Protein AF-A0A820YT37-F1 (afdb_monomer_lite)

Structure (mmCIF, N/CA/C/O backbone):
data_AF-A0A820YT37-F1
#
_entry.id   AF-A0A820YT37-F1
#
loop_
_atom_site.group_PDB
_atom_site.id
_atom_site.type_symbol
_atom_site.label_atom_id
_atom_site.label_alt_id
_atom_site.label_comp_id
_atom_site.label_asym_id
_atom_site.label_entity_id
_atom_site.label_seq_id
_atom_site.pdbx_PDB_ins_code
_atom_site.Cartn_x
_atom_site.Cartn_y
_atom_site.Cartn_z
_atom_site.occupancy
_atom_site.B_iso_or_equiv
_atom_site.auth_seq_id
_atom_site.auth_comp_id
_atom_site.auth_asym_id
_atom_site.auth_atom_id
_atom_site.pdbx_PDB_model_num
ATOM 1 N N . MET A 1 1 ? 48.315 -19.244 -48.380 1.00 56.47 1 MET A N 1
ATOM 2 C CA . MET A 1 1 ? 48.368 -20.587 -49.004 1.00 56.47 1 MET A CA 1
ATOM 3 C C . MET A 1 1 ? 47.082 -20.846 -49.787 1.00 56.47 1 MET A C 1
ATOM 5 O O . MET A 1 1 ? 46.083 -21.278 -49.217 1.00 56.47 1 MET A O 1
ATOM 9 N N . LYS A 1 2 ? 47.078 -20.506 -51.078 1.00 68.88 2 LYS A N 1
ATOM 10 C CA . LYS A 1 2 ? 45.996 -20.849 -52.014 1.00 68.88 2 LYS A CA 1
ATOM 11 C C . LYS A 1 2 ? 46.415 -22.105 -52.790 1.00 68.88 2 LYS A C 1
ATOM 13 O O . LYS A 1 2 ? 47.613 -22.351 -52.918 1.00 68.88 2 LYS A O 1
ATOM 18 N N . ASN A 1 3 ? 45.467 -22.933 -53.216 1.00 72.94 3 ASN A N 1
ATOM 19 C CA . ASN A 1 3 ? 45.760 -24.032 -54.136 1.00 72.94 3 ASN A CA 1
ATOM 20 C C . ASN A 1 3 ? 46.043 -23.479 -55.548 1.00 72.94 3 ASN A C 1
ATOM 22 O O . ASN A 1 3 ? 45.865 -22.286 -55.798 1.00 72.94 3 ASN A O 1
ATOM 26 N N . SER A 1 4 ? 46.461 -24.343 -56.472 1.00 71.88 4 SER A N 1
ATOM 27 C CA . SER A 1 4 ? 46.755 -23.994 -57.873 1.00 71.88 4 SER A CA 1
ATOM 28 C C . SER A 1 4 ? 45.561 -23.380 -58.625 1.00 71.88 4 SER A C 1
ATOM 30 O O . SER A 1 4 ? 45.737 -22.811 -59.693 1.00 71.88 4 SER A O 1
ATOM 32 N N . SER A 1 5 ? 44.355 -23.465 -58.054 1.00 72.81 5 SER A N 1
ATOM 33 C CA . SER A 1 5 ? 43.097 -22.913 -58.573 1.00 72.81 5 SER A CA 1
ATOM 34 C C . SER A 1 5 ? 42.681 -21.599 -57.888 1.00 72.81 5 SER A C 1
ATOM 36 O O . SER A 1 5 ? 41.566 -21.132 -58.089 1.00 72.81 5 SER A O 1
ATOM 38 N N . GLY A 1 6 ? 43.529 -21.012 -57.033 1.00 72.19 6 GLY A N 1
ATOM 39 C CA . GLY A 1 6 ? 43.260 -19.741 -56.347 1.00 72.19 6 GLY A CA 1
ATOM 40 C C . GLY A 1 6 ? 42.374 -19.829 -55.093 1.00 72.19 6 GLY A C 1
ATOM 41 O O . GLY A 1 6 ? 42.206 -18.823 -54.398 1.00 72.19 6 GLY A O 1
ATOM 42 N N . ASN A 1 7 ? 41.878 -21.017 -54.739 1.00 71.19 7 ASN A N 1
ATOM 43 C CA . ASN A 1 7 ? 41.017 -21.248 -53.577 1.00 71.19 7 ASN A CA 1
ATOM 44 C C . ASN A 1 7 ? 41.833 -21.478 -52.295 1.00 71.19 7 ASN A C 1
ATOM 46 O O . ASN A 1 7 ? 42.942 -22.019 -52.315 1.00 71.19 7 ASN A O 1
ATOM 50 N N . THR A 1 8 ? 41.297 -21.065 -51.144 1.00 73.06 8 THR A N 1
ATOM 51 C CA . THR A 1 8 ? 41.933 -21.263 -49.833 1.00 73.06 8 THR A CA 1
ATOM 52 C C . THR A 1 8 ? 42.033 -22.752 -49.504 1.00 73.06 8 THR A C 1
ATOM 54 O O . THR A 1 8 ? 41.029 -23.429 -49.310 1.00 73.06 8 THR A O 1
ATOM 57 N N . LYS A 1 9 ? 43.269 -23.265 -49.414 1.00 74.62 9 LYS A N 1
ATOM 58 C CA . LYS A 1 9 ? 43.565 -24.704 -49.283 1.00 74.62 9 LYS A CA 1
ATOM 59 C C . LYS A 1 9 ? 42.987 -25.341 -48.006 1.00 74.62 9 LYS A C 1
ATOM 61 O O . LYS A 1 9 ? 42.683 -26.525 -48.012 1.00 74.62 9 LYS A O 1
ATOM 66 N N . PHE A 1 10 ? 42.799 -24.558 -46.938 1.00 80.25 10 PHE A N 1
ATOM 67 C CA . PHE A 1 10 ? 42.231 -25.023 -45.668 1.00 80.25 10 PHE A CA 1
ATOM 68 C C . PHE A 1 10 ? 41.222 -24.016 -45.096 1.00 80.25 10 PHE A C 1
ATOM 70 O O . PHE A 1 10 ? 41.551 -23.191 -44.245 1.00 80.25 10 PHE A O 1
ATOM 77 N N . LEU A 1 11 ? 39.977 -24.069 -45.569 1.00 80.25 11 LEU A N 1
ATOM 78 C CA . LEU A 1 11 ? 38.905 -23.161 -45.138 1.00 80.25 11 LEU A CA 1
ATOM 79 C C . LEU A 1 11 ? 38.569 -23.289 -43.645 1.00 80.25 11 LEU A C 1
ATOM 81 O O . LEU A 1 11 ? 38.506 -22.283 -42.942 1.00 80.25 11 LEU A O 1
ATOM 85 N N . ILE A 1 12 ? 38.383 -24.519 -43.163 1.00 83.56 12 ILE A N 1
ATOM 86 C CA . ILE A 1 12 ? 37.980 -24.789 -41.774 1.00 83.56 12 ILE A CA 1
ATOM 87 C C . ILE A 1 12 ? 39.129 -24.475 -40.815 1.00 83.56 12 ILE A C 1
ATOM 89 O O . ILE A 1 12 ? 38.942 -23.730 -39.858 1.00 83.56 12 ILE A O 1
ATOM 93 N N . LEU A 1 13 ? 40.339 -24.955 -41.122 1.00 84.94 13 LEU A N 1
ATOM 94 C CA . LEU A 1 13 ? 41.524 -24.677 -40.311 1.00 84.94 13 LEU A CA 1
ATOM 95 C C . LEU A 1 13 ? 41.833 -23.176 -40.256 1.00 84.94 13 LEU A C 1
ATOM 97 O O . LEU A 1 13 ? 42.165 -22.662 -39.198 1.00 84.94 13 LEU A O 1
ATOM 101 N N . SER A 1 14 ? 41.669 -22.443 -41.364 1.00 84.31 14 SER A N 1
ATOM 102 C CA . SER A 1 14 ? 41.876 -20.992 -41.361 1.00 84.31 14 SER A CA 1
ATOM 103 C C . SER A 1 14 ? 40.864 -20.260 -40.482 1.00 84.31 14 SER A C 1
ATOM 105 O O . SER A 1 14 ? 41.249 -19.297 -39.824 1.00 84.31 14 SER A O 1
ATOM 107 N N . LYS A 1 15 ? 39.599 -20.696 -40.453 1.00 85.56 15 LYS A N 1
ATOM 108 C CA . LYS A 1 15 ? 38.601 -20.141 -39.529 1.00 85.56 15 LYS A CA 1
ATOM 109 C C . LYS A 1 15 ? 38.970 -20.456 -38.080 1.00 85.56 15 LYS A C 1
ATOM 111 O O . LYS A 1 15 ? 39.028 -19.534 -37.282 1.00 85.56 15 LYS A O 1
ATOM 116 N N . LEU A 1 16 ? 39.305 -21.712 -37.779 1.00 88.62 16 LEU A N 1
ATOM 117 C CA . LEU A 1 16 ? 39.695 -22.151 -36.437 1.00 88.62 16 LEU A CA 1
ATOM 118 C C . LEU A 1 16 ? 40.908 -21.375 -35.910 1.00 88.62 16 LEU A C 1
ATOM 120 O O . LEU A 1 16 ? 40.856 -20.823 -34.819 1.00 88.62 16 LEU A O 1
ATOM 124 N N . VAL A 1 17 ? 41.974 -21.274 -36.707 1.00 86.75 17 VAL A N 1
ATOM 125 C CA . VAL A 1 17 ? 43.188 -20.536 -36.334 1.00 86.75 17 VAL A CA 1
ATOM 126 C C . VAL A 1 17 ? 42.886 -19.051 -36.134 1.00 86.75 17 VAL A C 1
ATOM 128 O O . VAL A 1 17 ? 43.334 -18.477 -35.151 1.00 86.75 17 VAL A O 1
ATOM 131 N N . LYS A 1 18 ? 42.083 -18.424 -37.005 1.00 87.25 18 LYS A N 1
ATOM 132 C CA . LYS A 1 18 ? 41.674 -17.020 -36.822 1.00 87.25 18 LYS A CA 1
ATOM 133 C C . LYS A 1 18 ? 40.853 -16.816 -35.549 1.00 87.25 18 LYS A C 1
ATOM 135 O O . LYS A 1 18 ? 41.085 -15.837 -34.856 1.00 87.25 18 LYS A O 1
ATOM 140 N N . SER A 1 19 ? 39.936 -17.729 -35.236 1.00 86.44 19 SER A N 1
ATOM 141 C CA . SER A 1 19 ? 39.140 -17.676 -34.007 1.00 86.44 19 SER A CA 1
ATOM 142 C C . SER A 1 19 ? 40.009 -17.839 -32.761 1.00 86.44 19 SER A C 1
ATOM 144 O O . SER A 1 19 ? 39.868 -17.060 -31.824 1.00 86.44 19 SER A O 1
ATOM 146 N N . ILE A 1 20 ? 40.949 -18.790 -32.769 1.00 87.44 20 ILE A N 1
ATOM 147 C CA . ILE A 1 20 ? 41.880 -19.000 -31.652 1.00 87.44 20 ILE A CA 1
ATOM 148 C C . ILE A 1 20 ? 42.778 -17.775 -31.458 1.00 87.44 20 ILE A C 1
ATOM 150 O O . ILE A 1 20 ? 42.938 -17.319 -30.336 1.00 87.44 20 ILE A O 1
ATOM 154 N N . LEU A 1 21 ? 43.304 -17.197 -32.540 1.00 84.25 21 LEU A N 1
ATOM 155 C CA . LEU A 1 21 ? 44.155 -16.003 -32.478 1.00 84.25 21 LEU A CA 1
ATOM 156 C C . LEU A 1 21 ? 43.386 -14.711 -32.161 1.00 84.25 21 LEU A C 1
ATOM 158 O O . LEU A 1 21 ? 44.005 -13.707 -31.828 1.00 84.25 21 LEU A O 1
ATOM 162 N N . SER A 1 22 ? 42.056 -14.712 -32.291 1.00 83.75 22 SER A N 1
ATOM 163 C CA . SER A 1 22 ? 41.204 -13.590 -31.876 1.00 83.75 22 SER A CA 1
ATOM 164 C C . SER A 1 22 ? 40.808 -13.641 -30.399 1.00 83.75 22 SER A C 1
ATOM 166 O O . SER A 1 22 ? 40.229 -12.681 -29.895 1.00 83.75 22 SER A O 1
ATOM 168 N N . LEU A 1 23 ? 41.098 -14.747 -29.705 1.00 82.00 23 LEU A N 1
ATOM 169 C CA . LEU A 1 23 ? 40.933 -14.824 -28.259 1.00 82.00 23 LEU A CA 1
ATOM 170 C C . LEU A 1 23 ? 42.073 -14.043 -27.608 1.00 82.00 23 LEU A C 1
ATOM 172 O O . LEU A 1 23 ? 43.246 -14.322 -27.850 1.00 82.00 23 LEU A O 1
ATOM 176 N N . SER A 1 24 ? 41.724 -13.060 -26.783 1.00 77.94 24 SER A N 1
ATOM 177 C CA . SER A 1 24 ? 42.714 -12.317 -26.007 1.00 77.94 24 SER A CA 1
ATOM 178 C C . SER A 1 24 ? 43.486 -13.283 -25.100 1.00 77.94 24 SER A C 1
ATOM 180 O O . SER A 1 24 ? 42.891 -14.063 -24.355 1.00 77.94 24 SER A O 1
ATOM 182 N N . HIS A 1 25 ? 44.818 -13.261 -25.186 1.00 73.69 25 HIS A N 1
ATOM 183 C CA . HIS A 1 25 ? 45.702 -14.171 -24.447 1.00 73.69 25 HIS A CA 1
ATOM 184 C C . HIS A 1 25 ? 46.013 -13.696 -23.011 1.00 73.69 25 HIS A C 1
ATOM 186 O O . HIS A 1 25 ? 46.885 -14.261 -22.353 1.00 73.69 25 HIS A O 1
ATOM 192 N N . GLY A 1 26 ? 45.304 -12.683 -22.500 1.00 78.00 26 GLY A N 1
ATOM 193 C CA . GLY A 1 26 ? 45.449 -12.196 -21.128 1.00 78.00 26 GLY A CA 1
ATOM 194 C C . GLY A 1 26 ? 44.473 -11.067 -20.790 1.00 78.00 26 GLY A C 1
ATOM 195 O O . GLY A 1 26 ? 43.707 -10.616 -21.632 1.00 78.00 26 GLY A O 1
ATOM 196 N N . ASN A 1 27 ? 44.520 -10.568 -19.554 1.00 82.31 27 ASN A N 1
ATOM 197 C CA . ASN A 1 27 ? 43.618 -9.501 -19.095 1.00 82.31 27 ASN A CA 1
ATOM 198 C C . ASN A 1 27 ? 44.022 -8.093 -19.561 1.00 82.31 27 ASN A C 1
ATOM 200 O O . ASN A 1 27 ? 43.324 -7.131 -19.255 1.00 82.31 27 ASN A O 1
ATOM 204 N N . ALA A 1 28 ? 45.108 -7.954 -20.324 1.00 81.12 28 ALA A N 1
ATOM 205 C CA . ALA A 1 28 ? 45.640 -6.661 -20.749 1.00 81.12 28 ALA A CA 1
ATOM 206 C C . ALA A 1 28 ? 44.616 -5.808 -21.524 1.00 81.12 28 ALA A C 1
ATOM 208 O O . ALA A 1 28 ? 44.555 -4.595 -21.331 1.00 81.12 28 ALA A O 1
ATOM 209 N N . ASP A 1 29 ? 43.770 -6.424 -22.358 1.00 76.25 29 ASP A N 1
ATOM 210 C CA . ASP A 1 29 ? 42.718 -5.700 -23.086 1.00 76.25 29 ASP A CA 1
ATOM 211 C C . ASP A 1 29 ? 41.608 -5.197 -22.151 1.00 76.25 29 ASP A C 1
ATOM 213 O O . ASP A 1 29 ? 41.090 -4.092 -22.324 1.00 76.25 29 ASP A O 1
ATOM 217 N N . VAL A 1 30 ? 41.277 -5.982 -21.123 1.00 79.12 30 VAL A N 1
ATOM 218 C CA . VAL A 1 30 ? 40.289 -5.623 -20.098 1.00 79.12 30 VAL A CA 1
ATOM 219 C C . VAL A 1 30 ? 40.828 -4.495 -19.214 1.00 79.12 30 VAL A C 1
ATOM 221 O O . VAL A 1 30 ? 40.137 -3.506 -18.983 1.00 79.12 30 VAL A O 1
ATOM 224 N N . GLU A 1 31 ? 42.088 -4.589 -18.789 1.00 82.12 31 GLU A N 1
ATOM 225 C CA . GLU A 1 31 ? 42.782 -3.556 -18.010 1.00 82.12 31 GLU A CA 1
ATOM 226 C C . GLU A 1 31 ? 42.933 -2.249 -18.796 1.00 82.12 31 GLU A C 1
ATOM 228 O O . GLU A 1 31 ? 42.699 -1.160 -18.265 1.00 82.12 31 GLU A O 1
ATOM 233 N N . ARG A 1 32 ? 43.225 -2.341 -20.097 1.00 80.31 32 ARG A N 1
ATOM 234 C CA . ARG A 1 32 ? 43.211 -1.187 -21.000 1.00 80.31 32 ARG A CA 1
ATOM 235 C C . ARG A 1 32 ? 41.811 -0.583 -21.112 1.00 80.31 32 ARG A C 1
ATOM 237 O O . ARG A 1 32 ? 41.679 0.639 -21.091 1.00 80.31 32 ARG A O 1
ATOM 244 N N . GLY A 1 33 ? 40.770 -1.414 -21.170 1.00 79.44 33 GLY A N 1
ATOM 245 C CA . GLY A 1 33 ? 39.374 -0.983 -21.098 1.00 79.44 33 GLY A CA 1
ATOM 246 C C . GLY A 1 33 ? 39.062 -0.207 -19.814 1.00 79.44 33 GLY A C 1
ATOM 247 O O . GLY A 1 33 ? 38.470 0.868 -19.886 1.00 79.44 33 GLY A O 1
ATOM 248 N N . PHE A 1 34 ? 39.524 -0.685 -18.654 1.00 79.25 34 PHE A N 1
ATOM 249 C CA . PHE A 1 34 ? 39.368 0.022 -17.379 1.00 79.25 34 PHE A CA 1
ATOM 250 C C . PHE A 1 34 ? 40.112 1.357 -17.343 1.00 79.25 34 PHE A C 1
ATOM 252 O O . PHE A 1 34 ? 39.527 2.358 -16.938 1.00 79.25 34 PHE A O 1
ATOM 259 N N . SER A 1 35 ? 41.353 1.407 -17.829 1.00 81.12 35 SER A N 1
ATOM 260 C CA . SER A 1 35 ? 42.127 2.653 -17.916 1.00 81.12 35 SER A CA 1
ATOM 261 C C . SER A 1 35 ? 41.451 3.686 -18.828 1.00 81.12 35 SER A C 1
ATOM 263 O O . SER A 1 35 ? 41.316 4.860 -18.485 1.00 81.12 35 SER A O 1
ATOM 265 N N . GLU A 1 36 ? 40.914 3.249 -19.968 1.00 77.06 36 GLU A N 1
ATOM 266 C CA . GLU A 1 36 ? 40.171 4.137 -20.863 1.00 77.06 36 GLU A CA 1
ATOM 267 C C . GLU A 1 36 ? 38.786 4.539 -20.331 1.00 77.06 36 GLU A C 1
ATOM 269 O O . GLU A 1 36 ? 38.251 5.565 -20.761 1.00 77.06 36 GLU A O 1
ATOM 274 N N . ASN A 1 37 ? 38.199 3.744 -19.435 1.00 76.56 37 ASN A N 1
ATOM 275 C CA . ASN A 1 37 ? 36.958 4.074 -18.737 1.00 76.56 37 ASN A CA 1
ATOM 276 C C . ASN A 1 37 ? 37.206 5.003 -17.546 1.00 76.56 37 ASN A C 1
ATOM 278 O O . ASN A 1 37 ? 36.343 5.822 -17.253 1.00 76.56 37 ASN A O 1
ATOM 282 N N . ALA A 1 38 ? 38.386 4.964 -16.924 1.00 76.38 38 ALA A N 1
ATOM 283 C CA . ALA A 1 38 ? 38.766 5.901 -15.867 1.00 76.38 38 ALA A CA 1
ATOM 284 C C . ALA A 1 38 ? 38.742 7.359 -16.360 1.00 76.38 38 ALA A C 1
ATOM 286 O O . ALA A 1 38 ? 38.347 8.257 -15.627 1.00 76.38 38 ALA A O 1
ATOM 287 N N . SER A 1 39 ? 39.060 7.603 -17.641 1.00 72.44 39 SER A N 1
ATOM 288 C CA . SER A 1 39 ? 38.920 8.940 -18.242 1.00 72.44 39 SER A CA 1
ATOM 289 C C . SER A 1 39 ? 37.462 9.353 -18.503 1.00 72.44 39 SER A C 1
ATOM 291 O O . SER A 1 39 ? 37.196 10.507 -18.831 1.00 72.44 39 SER A O 1
ATOM 293 N N . LEU A 1 40 ? 36.525 8.402 -18.491 1.00 69.56 40 LEU A N 1
ATOM 294 C CA . LEU A 1 40 ? 35.102 8.619 -18.770 1.00 69.56 40 LEU A CA 1
ATOM 295 C C . LEU A 1 40 ? 34.289 8.750 -17.474 1.00 69.56 40 LEU A C 1
ATOM 297 O O . LEU A 1 40 ? 33.359 9.553 -17.422 1.00 69.56 40 LEU A O 1
ATOM 301 N N . VAL A 1 41 ? 34.671 7.983 -16.452 1.00 70.31 41 VAL A N 1
ATOM 302 C CA . VAL A 1 41 ? 34.077 7.918 -15.112 1.00 70.31 41 VAL A CA 1
ATOM 303 C C . VAL A 1 41 ? 34.964 8.705 -14.141 1.00 70.31 41 VAL A C 1
ATOM 305 O O . VAL A 1 41 ? 35.600 8.145 -13.256 1.00 70.31 41 VAL A O 1
ATOM 308 N N . THR A 1 42 ? 35.068 10.015 -14.363 1.00 69.25 42 THR A N 1
ATOM 309 C CA . THR A 1 42 ? 35.689 10.949 -13.410 1.00 69.25 42 THR A CA 1
ATOM 310 C C . THR A 1 42 ? 34.695 11.321 -12.305 1.00 69.25 42 THR A C 1
ATOM 312 O O . THR A 1 42 ? 33.489 11.167 -12.502 1.00 69.25 42 THR A O 1
ATOM 315 N N . ASP A 1 43 ? 35.163 11.853 -11.171 1.00 64.12 43 ASP A N 1
ATOM 316 C CA . ASP A 1 43 ? 34.301 12.207 -10.025 1.00 64.12 43 ASP A CA 1
ATOM 317 C C . ASP A 1 43 ? 33.140 13.148 -10.413 1.00 64.12 43 ASP A C 1
ATOM 319 O O . ASP A 1 43 ? 31.999 12.916 -10.011 1.00 64.12 43 ASP A O 1
ATOM 323 N N . ASP A 1 44 ? 33.376 14.107 -11.316 1.00 62.28 44 ASP A N 1
ATOM 324 C CA . ASP A 1 44 ? 32.345 15.010 -11.863 1.00 62.28 44 ASP A CA 1
ATOM 325 C C . ASP A 1 44 ? 31.333 14.322 -12.808 1.00 62.28 44 ASP A C 1
ATOM 327 O O . ASP A 1 44 ? 30.246 14.841 -13.062 1.00 62.28 44 ASP A O 1
ATOM 331 N N . ARG A 1 45 ? 31.680 13.152 -13.361 1.00 59.56 45 ARG A N 1
ATOM 332 C CA . ARG A 1 45 ? 30.851 12.344 -14.281 1.00 59.56 45 ARG A CA 1
ATOM 333 C C . ARG A 1 45 ? 30.297 11.073 -13.634 1.00 59.56 45 ARG A C 1
ATOM 335 O O . ARG A 1 45 ? 29.651 10.274 -14.313 1.00 59.56 45 ARG A O 1
ATOM 342 N N . SER A 1 46 ? 30.494 10.909 -12.328 1.00 62.25 46 SER A N 1
ATOM 343 C CA . SER A 1 46 ? 29.971 9.794 -11.528 1.00 62.25 46 SER A CA 1
ATOM 344 C C . SER A 1 46 ? 28.435 9.722 -11.501 1.00 62.25 46 SER A C 1
ATOM 346 O O . SER A 1 46 ? 27.871 8.677 -11.191 1.00 62.25 46 SER A O 1
ATOM 348 N N . SER A 1 47 ? 27.749 10.806 -11.884 1.00 62.59 47 SER A N 1
ATOM 349 C CA . SER A 1 47 ? 26.286 10.893 -11.989 1.00 62.59 47 SER A CA 1
ATOM 350 C C . SER A 1 47 ? 25.699 10.280 -13.269 1.00 62.59 47 SER A C 1
ATOM 352 O O . SER A 1 47 ? 24.476 10.236 -13.426 1.00 62.59 47 SER A O 1
ATOM 354 N N . LEU A 1 48 ? 26.533 9.807 -14.203 1.00 74.44 48 LEU A N 1
ATOM 355 C CA . LEU A 1 48 ? 26.056 9.174 -15.430 1.00 74.44 48 LEU A CA 1
ATOM 356 C C . LEU A 1 48 ? 25.516 7.767 -15.163 1.00 74.44 48 LEU A C 1
ATOM 358 O O . LEU A 1 48 ? 26.134 6.947 -14.489 1.00 74.44 48 LEU A O 1
ATOM 362 N N . SER A 1 49 ? 24.375 7.454 -15.776 1.00 81.56 49 SER A N 1
ATOM 363 C CA . SER A 1 49 ? 23.845 6.092 -15.758 1.00 81.56 49 SER A CA 1
ATOM 364 C C . SER A 1 49 ? 24.768 5.129 -16.521 1.00 81.56 49 SER A C 1
ATOM 366 O O . SER A 1 49 ? 25.424 5.516 -17.493 1.00 81.56 49 SER A O 1
ATOM 368 N N . ASN A 1 50 ? 24.742 3.843 -16.161 1.00 82.62 50 ASN A N 1
ATOM 369 C CA . ASN A 1 50 ? 25.465 2.795 -16.895 1.00 82.62 50 ASN A CA 1
ATOM 370 C C . ASN A 1 50 ? 25.132 2.787 -18.399 1.00 82.62 50 ASN A C 1
ATOM 372 O O . ASN A 1 50 ? 26.008 2.553 -19.230 1.00 82.62 50 ASN A O 1
ATOM 376 N N . ALA A 1 51 ? 23.881 3.086 -18.766 1.00 84.31 51 ALA A N 1
ATOM 377 C CA . ALA A 1 51 ? 23.466 3.184 -20.163 1.00 84.31 51 ALA A CA 1
ATOM 378 C C . ALA A 1 51 ? 24.174 4.341 -20.891 1.00 84.31 51 ALA A C 1
ATOM 380 O O . ALA A 1 51 ? 24.649 4.169 -22.014 1.00 84.31 51 ALA A O 1
ATOM 381 N N . SER A 1 52 ? 24.309 5.494 -20.232 1.00 83.75 52 SER A N 1
ATOM 382 C CA . SER A 1 52 ? 25.022 6.661 -20.763 1.00 83.75 52 SER A CA 1
ATOM 383 C C . SER A 1 52 ? 26.518 6.380 -20.943 1.00 83.75 52 SER A C 1
ATOM 385 O O . SER A 1 52 ? 27.089 6.722 -21.978 1.00 83.75 52 SER A O 1
ATOM 387 N N . ILE A 1 53 ? 27.141 5.709 -19.969 1.00 85.00 53 ILE A N 1
ATOM 388 C CA . ILE A 1 53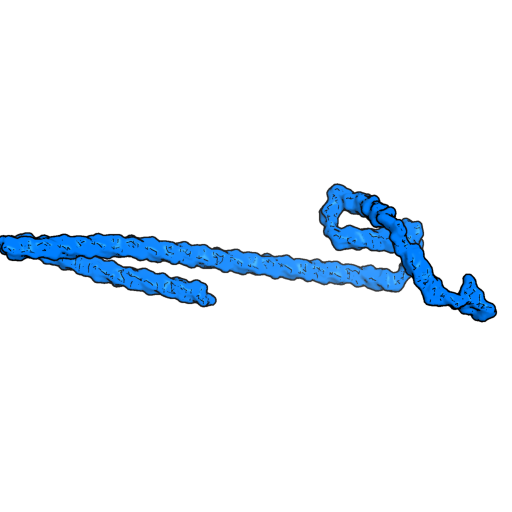 ? 28.553 5.298 -20.023 1.00 85.00 53 ILE A CA 1
ATOM 389 C C . ILE A 1 53 ? 28.784 4.346 -21.205 1.00 85.00 53 ILE A C 1
ATOM 391 O O . ILE A 1 53 ? 29.685 4.572 -22.016 1.00 85.00 53 ILE A O 1
ATOM 395 N N . ASN A 1 54 ? 27.926 3.335 -21.359 1.00 87.00 54 ASN A N 1
ATOM 396 C CA . ASN A 1 54 ? 28.002 2.386 -22.469 1.00 87.00 54 ASN A CA 1
ATOM 397 C C . ASN A 1 54 ? 27.813 3.069 -23.831 1.00 87.00 54 ASN A C 1
ATOM 399 O O . ASN A 1 54 ? 28.539 2.758 -24.774 1.00 87.00 54 ASN A O 1
ATOM 403 N N . GLY A 1 55 ? 26.888 4.029 -23.940 1.00 87.44 55 GLY A N 1
ATOM 404 C CA . GLY A 1 55 ? 26.668 4.793 -25.172 1.00 87.44 55 GLY A CA 1
ATOM 405 C C . GLY A 1 55 ? 27.883 5.633 -25.579 1.00 87.44 55 GLY A C 1
ATOM 406 O O . GLY A 1 55 ? 28.317 5.594 -26.734 1.00 87.44 55 GLY A O 1
ATOM 407 N N . LEU A 1 56 ? 28.489 6.349 -24.625 1.00 86.44 56 LEU A N 1
ATOM 408 C CA . LEU A 1 56 ? 29.720 7.113 -24.861 1.00 86.44 56 LEU A CA 1
ATOM 409 C C . LEU A 1 56 ? 30.882 6.201 -25.267 1.00 86.44 56 LEU A C 1
ATOM 411 O O . LEU A 1 56 ? 31.622 6.519 -26.202 1.00 86.44 56 LEU A O 1
ATOM 415 N N . ARG A 1 57 ? 31.018 5.049 -24.601 1.00 87.06 57 ARG A N 1
ATOM 416 C CA . ARG A 1 57 ? 32.054 4.064 -24.910 1.00 87.06 57 ARG A CA 1
ATOM 417 C C . ARG A 1 57 ? 31.896 3.493 -26.316 1.00 87.06 57 ARG A C 1
ATOM 419 O O . ARG A 1 57 ? 32.849 3.540 -27.089 1.00 87.06 57 ARG A O 1
ATOM 426 N N . ALA A 1 58 ? 30.691 3.049 -26.669 1.00 89.06 58 ALA A N 1
ATOM 427 C CA . ALA A 1 58 ? 30.378 2.533 -27.999 1.00 89.06 58 ALA A CA 1
ATOM 428 C C . ALA A 1 58 ? 30.684 3.561 -29.099 1.00 89.06 58 ALA A C 1
ATOM 430 O O . ALA A 1 58 ? 31.227 3.213 -30.145 1.00 89.06 58 ALA A O 1
ATOM 431 N N . THR A 1 59 ? 30.401 4.840 -28.841 1.00 88.25 59 THR A N 1
ATOM 432 C CA . THR A 1 59 ? 30.684 5.930 -29.785 1.00 88.25 59 THR A CA 1
ATOM 433 C C . THR A 1 59 ? 32.191 6.146 -29.956 1.00 88.25 59 THR A C 1
ATOM 435 O O . THR A 1 59 ? 32.683 6.228 -31.081 1.00 88.25 59 THR A O 1
ATOM 438 N N . LYS A 1 60 ? 32.952 6.183 -28.853 1.00 87.56 60 LYS A N 1
ATOM 439 C CA . LYS A 1 60 ? 34.421 6.311 -28.872 1.00 87.56 60 LYS A CA 1
ATOM 440 C C . LYS A 1 60 ? 35.083 5.137 -29.597 1.00 87.56 60 LYS A C 1
ATOM 442 O O . LYS A 1 60 ? 35.991 5.350 -30.400 1.00 87.56 60 LYS A O 1
ATOM 447 N N . ASP A 1 61 ? 34.619 3.918 -29.341 1.00 88.44 61 ASP A N 1
ATOM 448 C CA . ASP A 1 61 ? 35.131 2.710 -29.989 1.00 88.44 61 ASP A CA 1
ATOM 449 C C . ASP A 1 61 ? 34.797 2.690 -31.488 1.00 88.44 61 ASP A C 1
ATOM 451 O O . ASP A 1 61 ? 35.659 2.353 -32.299 1.00 88.44 61 ASP A O 1
ATOM 455 N N . ALA A 1 62 ? 33.604 3.147 -31.883 1.00 88.94 62 ALA A N 1
ATOM 456 C CA . ALA A 1 62 ? 33.238 3.285 -33.290 1.00 88.94 62 ALA A CA 1
ATOM 457 C C . ALA A 1 62 ? 34.142 4.285 -34.033 1.00 88.94 62 ALA A C 1
ATOM 459 O O . ALA A 1 62 ? 34.612 3.981 -35.127 1.00 88.94 62 ALA A O 1
ATOM 460 N N . VAL A 1 63 ? 34.451 5.443 -33.439 1.00 90.75 63 VAL A N 1
ATOM 461 C CA . VAL A 1 63 ? 35.376 6.423 -34.044 1.00 90.75 63 VAL A CA 1
ATOM 462 C C . VAL A 1 63 ? 36.787 5.846 -34.180 1.00 90.75 63 VAL A C 1
ATOM 464 O O . VAL A 1 63 ? 37.430 6.015 -35.215 1.00 90.75 63 VAL A O 1
ATOM 467 N N . LYS A 1 64 ? 37.270 5.120 -33.164 1.00 88.75 64 LYS A N 1
ATOM 468 C CA . LYS A 1 64 ? 38.573 4.441 -33.221 1.00 88.75 64 LYS A CA 1
ATOM 469 C C . LYS A 1 64 ? 38.629 3.386 -34.324 1.00 88.75 64 LYS A C 1
ATOM 471 O O . LYS A 1 64 ? 39.630 3.306 -35.026 1.00 88.75 64 LYS A O 1
ATOM 476 N N . PHE A 1 65 ? 37.578 2.580 -34.455 1.00 88.38 65 PHE A N 1
ATOM 477 C CA . PHE A 1 65 ? 37.548 1.461 -35.392 1.00 88.38 65 PHE A CA 1
ATOM 478 C C . PHE A 1 65 ? 37.317 1.905 -36.842 1.00 88.38 65 PHE A C 1
ATOM 480 O O . PHE A 1 65 ? 37.991 1.414 -37.741 1.00 88.38 65 PHE A O 1
ATOM 487 N N . TYR A 1 66 ? 36.380 2.829 -37.076 1.00 87.75 66 TYR A N 1
ATOM 488 C CA . TYR A 1 66 ? 35.970 3.226 -38.427 1.00 87.75 66 TYR A CA 1
ATOM 489 C C . TYR A 1 66 ? 36.662 4.486 -38.956 1.00 87.75 66 TYR A C 1
ATOM 491 O O . TYR A 1 66 ? 36.721 4.655 -40.168 1.00 87.75 66 TYR A O 1
ATOM 499 N N . GLY A 1 67 ? 37.158 5.363 -38.080 1.00 87.06 67 GLY A N 1
ATOM 500 C CA . GLY A 1 67 ? 37.790 6.633 -38.457 1.00 87.06 67 GLY A CA 1
ATOM 501 C C . GLY A 1 67 ? 39.237 6.755 -37.992 1.00 87.06 67 GLY A C 1
ATOM 502 O O . GLY A 1 67 ? 39.715 7.865 -37.817 1.00 87.06 67 GLY A O 1
ATOM 503 N N . SER A 1 68 ? 39.912 5.645 -37.673 1.00 88.19 68 SER A N 1
ATOM 504 C CA . SER A 1 68 ? 41.304 5.640 -37.182 1.00 88.19 68 SER A CA 1
ATOM 505 C C . SER A 1 68 ? 41.561 6.569 -35.978 1.00 88.19 68 SER A C 1
ATOM 507 O O . SER A 1 68 ? 42.686 7.005 -35.743 1.00 88.19 68 SER A O 1
ATOM 509 N N . GLY A 1 69 ? 40.520 6.879 -35.193 1.00 82.62 69 GLY A N 1
ATOM 510 C CA . GLY A 1 69 ? 40.574 7.828 -34.073 1.00 82.62 69 GLY A CA 1
ATOM 511 C C . GLY A 1 69 ? 40.198 9.277 -34.417 1.00 82.62 69 GLY A C 1
ATOM 512 O O . GLY A 1 69 ? 40.060 10.088 -33.503 1.00 82.62 69 GLY A O 1
ATOM 513 N N . MET A 1 70 ? 39.964 9.594 -35.689 1.00 88.50 70 MET A N 1
ATOM 514 C CA . MET A 1 70 ? 39.517 10.893 -36.185 1.00 88.50 70 MET A CA 1
ATOM 515 C C . MET A 1 70 ? 38.036 10.854 -36.577 1.00 88.50 70 MET A C 1
ATOM 517 O O . MET A 1 70 ? 37.593 10.035 -37.376 1.00 88.50 70 MET A O 1
ATOM 521 N N . VAL A 1 71 ? 37.244 11.786 -36.042 1.00 86.94 71 VAL A N 1
ATOM 522 C CA . VAL A 1 71 ? 35.785 11.815 -36.268 1.00 86.94 71 VAL A CA 1
ATOM 523 C C . VAL A 1 71 ? 35.429 12.064 -37.738 1.00 86.94 71 VAL A C 1
ATOM 525 O O . VAL A 1 71 ? 34.475 11.485 -38.244 1.00 86.94 71 VAL A O 1
ATOM 528 N N . HIS A 1 72 ? 36.200 12.902 -38.435 1.00 88.19 72 HIS A N 1
ATOM 529 C CA . HIS A 1 72 ? 35.932 13.279 -39.827 1.00 88.19 72 HIS A CA 1
ATOM 530 C C . HIS A 1 72 ? 36.272 12.175 -40.843 1.00 88.19 72 HIS A C 1
ATOM 532 O O . HIS A 1 72 ? 35.834 12.254 -41.986 1.00 88.19 72 HIS A O 1
ATOM 538 N N . GLU A 1 73 ? 37.024 11.150 -40.434 1.00 90.25 73 GLU A N 1
ATOM 539 C CA . GLU A 1 73 ? 37.344 9.987 -41.270 1.00 90.25 73 GLU A CA 1
ATOM 540 C C . GLU A 1 73 ? 36.273 8.892 -41.179 1.00 90.25 73 GLU A C 1
ATOM 542 O O . GLU A 1 73 ? 36.285 7.947 -41.967 1.00 90.25 73 GLU A O 1
ATOM 547 N N . VAL A 1 74 ? 35.325 9.006 -40.240 1.00 89.62 74 VAL A N 1
ATOM 548 C CA . VAL A 1 74 ? 34.244 8.028 -40.091 1.00 89.62 74 VAL A CA 1
ATOM 549 C C . VAL A 1 74 ? 33.290 8.138 -41.290 1.00 89.62 74 VAL A C 1
ATOM 551 O O . VAL A 1 74 ? 32.675 9.189 -41.493 1.00 89.62 74 VAL A O 1
ATOM 554 N N . PRO A 1 75 ? 33.102 7.064 -42.079 1.00 89.69 75 PRO A N 1
ATOM 555 C CA . PRO A 1 75 ? 32.240 7.105 -43.250 1.00 89.69 75 PRO A CA 1
ATOM 556 C C . PRO A 1 75 ? 30.772 7.283 -42.848 1.00 89.69 75 PRO A C 1
ATOM 558 O O . PRO A 1 75 ? 30.205 6.488 -42.093 1.00 89.69 75 PRO A O 1
ATOM 561 N N . ILE A 1 7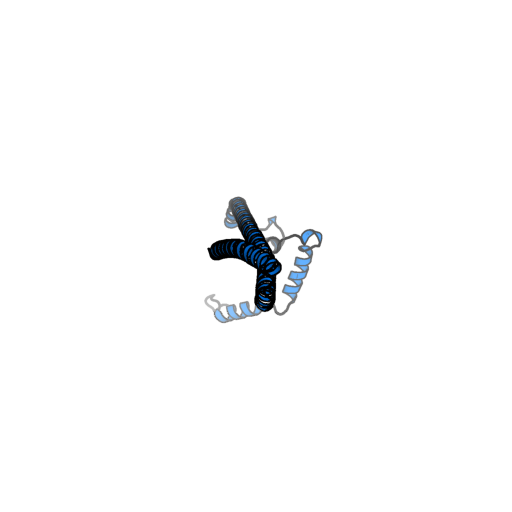6 ? 30.125 8.309 -43.404 1.00 90.44 76 ILE A N 1
ATOM 562 C CA . ILE A 1 76 ? 28.701 8.574 -43.179 1.00 90.44 76 ILE A CA 1
ATOM 563 C C . ILE A 1 76 ? 27.881 7.607 -44.036 1.00 90.44 76 ILE A C 1
ATOM 565 O O . ILE A 1 76 ? 27.699 7.800 -45.238 1.00 90.44 76 ILE A O 1
ATOM 569 N N . CYS A 1 77 ? 27.381 6.544 -43.411 1.00 90.88 77 CYS A N 1
ATOM 570 C CA . CYS A 1 77 ? 26.517 5.569 -44.067 1.00 90.88 77 CYS A CA 1
ATOM 571 C C . CYS A 1 77 ? 25.032 5.956 -43.956 1.00 90.88 77 CYS A C 1
ATOM 573 O O . CYS A 1 77 ? 24.616 6.690 -43.057 1.00 90.88 77 CYS A O 1
ATOM 575 N N . LYS A 1 78 ? 24.194 5.408 -44.847 1.00 93.62 78 LYS A N 1
ATOM 576 C CA . LYS A 1 78 ? 22.740 5.647 -44.833 1.00 93.62 78 LYS A CA 1
ATOM 577 C C . LYS A 1 78 ? 22.094 5.266 -43.494 1.00 93.62 78 LYS A C 1
ATOM 579 O O . LYS A 1 78 ? 21.267 6.012 -42.987 1.00 93.62 78 LYS A O 1
ATOM 584 N N . GLY A 1 79 ? 22.530 4.160 -42.886 1.00 91.25 79 GLY A N 1
ATOM 585 C CA . GLY A 1 79 ? 22.028 3.723 -41.580 1.00 91.25 79 GLY A CA 1
ATOM 586 C C . GLY A 1 79 ? 22.322 4.715 -40.450 1.00 91.25 79 GLY A C 1
ATOM 587 O O . GLY A 1 79 ? 21.483 4.897 -39.573 1.00 91.25 79 GLY A O 1
ATOM 588 N N . LEU A 1 80 ? 23.468 5.408 -40.494 1.00 89.06 80 LEU A N 1
ATOM 589 C CA . LEU A 1 80 ? 23.791 6.463 -39.532 1.00 89.06 80 LEU A CA 1
ATOM 590 C C . LEU A 1 80 ? 22.850 7.662 -39.704 1.00 89.06 80 LEU A C 1
ATOM 592 O O . LEU A 1 80 ? 22.315 8.164 -38.719 1.00 89.06 80 LEU A O 1
ATOM 596 N N . LEU A 1 81 ? 22.597 8.077 -40.949 1.00 92.88 81 LEU A N 1
ATOM 597 C CA . LEU A 1 81 ? 21.667 9.168 -41.254 1.00 92.88 81 LEU A CA 1
ATOM 598 C C . LEU A 1 81 ? 20.241 8.850 -40.796 1.00 92.88 81 LEU A C 1
ATOM 600 O O . LEU A 1 81 ? 19.595 9.695 -40.181 1.00 92.88 81 LEU A O 1
ATOM 604 N N . ASP A 1 82 ? 19.760 7.638 -41.063 1.00 93.44 82 ASP A N 1
ATOM 605 C CA . ASP A 1 82 ? 18.422 7.210 -40.652 1.00 93.44 82 ASP A CA 1
ATOM 606 C C . ASP A 1 82 ? 18.323 7.098 -39.117 1.00 93.44 82 ASP A C 1
ATOM 608 O O . ASP A 1 82 ? 17.355 7.565 -38.521 1.00 93.44 82 ASP A O 1
ATOM 612 N N . SER A 1 83 ? 19.371 6.607 -38.444 1.00 89.25 83 SER A N 1
ATOM 613 C CA . SER A 1 83 ? 19.415 6.567 -36.977 1.00 89.25 83 SER A CA 1
ATOM 614 C C . SER A 1 83 ? 19.389 7.957 -36.336 1.00 89.25 83 SER A C 1
ATOM 616 O O . SER A 1 83 ? 18.783 8.118 -35.278 1.00 89.25 83 SER A O 1
ATOM 618 N N . VAL A 1 84 ? 20.051 8.951 -36.936 1.00 90.62 84 VAL A N 1
ATOM 619 C CA . VAL A 1 84 ? 20.046 10.335 -36.432 1.00 90.62 84 VAL A CA 1
ATOM 620 C C . VAL A 1 84 ? 18.679 10.985 -36.639 1.00 90.62 84 VAL A C 1
ATOM 622 O O . VAL A 1 84 ? 18.197 11.666 -35.736 1.00 90.62 84 VAL A O 1
ATOM 625 N N . LYS A 1 85 ? 18.022 10.737 -37.780 1.00 93.62 85 LYS A N 1
ATOM 626 C CA . LYS A 1 85 ? 16.658 11.229 -38.043 1.00 93.62 85 LYS A CA 1
ATOM 627 C C . LYS A 1 85 ? 15.660 10.735 -36.994 1.00 93.62 85 LYS A C 1
ATOM 629 O O . LYS A 1 85 ? 14.856 11.520 -36.501 1.00 93.62 85 LYS A O 1
ATOM 634 N N . ASP A 1 86 ? 15.755 9.464 -36.610 1.00 92.56 86 ASP A N 1
ATOM 635 C CA . ASP A 1 86 ? 14.847 8.863 -35.628 1.00 92.56 86 ASP A CA 1
ATOM 636 C C . ASP A 1 86 ? 15.204 9.191 -34.171 1.00 92.56 86 ASP A C 1
ATOM 638 O O . ASP A 1 86 ? 14.373 9.009 -33.278 1.00 92.56 86 ASP A O 1
ATOM 642 N N . ALA A 1 87 ? 16.434 9.641 -33.897 1.00 90.69 87 ALA A N 1
ATOM 643 C CA . ALA A 1 87 ? 16.961 9.775 -32.538 1.00 90.69 87 ALA A CA 1
ATOM 644 C C . ALA A 1 87 ? 16.076 10.657 -31.648 1.00 90.69 87 ALA A C 1
ATOM 646 O O . ALA A 1 87 ? 15.812 10.310 -30.496 1.00 90.69 87 ALA A O 1
ATOM 647 N N . HIS A 1 88 ? 15.573 11.765 -32.196 1.00 90.62 88 HIS A N 1
ATOM 648 C CA . HIS A 1 88 ? 14.701 12.673 -31.458 1.00 90.62 88 HIS A CA 1
ATOM 649 C C . HIS A 1 88 ? 13.362 12.018 -31.090 1.00 90.62 88 HIS A C 1
ATOM 651 O O . HIS A 1 88 ? 12.935 12.091 -29.939 1.00 90.62 88 HIS A O 1
ATOM 657 N N . SER A 1 89 ? 12.733 11.318 -32.040 1.00 93.19 89 SER A N 1
ATOM 658 C CA . SER A 1 89 ? 11.465 10.617 -31.805 1.00 93.19 89 SER A CA 1
ATOM 659 C C . SER A 1 89 ? 11.619 9.503 -30.767 1.00 93.19 89 SER A C 1
ATOM 661 O O . SER A 1 89 ? 10.797 9.392 -29.858 1.00 93.19 89 SER A O 1
ATOM 663 N N . ARG A 1 90 ? 12.708 8.725 -30.843 1.00 90.50 90 ARG A N 1
ATOM 664 C CA . ARG A 1 90 ? 13.012 7.669 -29.864 1.00 90.50 90 ARG A CA 1
ATOM 665 C C . ARG A 1 90 ? 13.237 8.244 -28.471 1.00 90.50 90 ARG A C 1
ATOM 667 O O . ARG A 1 90 ? 12.662 7.743 -27.512 1.00 90.50 90 ARG A O 1
ATOM 674 N N . HIS A 1 91 ? 14.004 9.330 -28.368 1.00 89.38 91 HIS A N 1
ATOM 675 C CA . HIS A 1 91 ? 14.239 9.988 -27.088 1.00 89.38 91 HIS A CA 1
ATOM 676 C C . HIS A 1 91 ? 12.938 10.494 -26.455 1.00 89.38 91 HIS A C 1
ATOM 678 O O . HIS A 1 91 ? 12.715 10.282 -25.265 1.00 89.38 91 HIS A O 1
ATOM 684 N N . HIS A 1 92 ? 12.058 11.109 -27.249 1.00 92.75 92 HIS A N 1
ATOM 685 C CA . HIS A 1 92 ? 10.755 11.564 -26.770 1.00 92.75 92 HIS A CA 1
ATOM 686 C C . HIS A 1 92 ? 9.884 10.396 -26.283 1.00 92.75 92 HIS A C 1
ATOM 688 O O . HIS A 1 92 ? 9.320 10.454 -25.192 1.00 92.75 92 HIS A O 1
ATOM 694 N N . ALA A 1 93 ? 9.821 9.302 -27.048 1.00 94.19 93 ALA A N 1
ATOM 695 C CA . ALA A 1 93 ? 9.076 8.105 -26.661 1.00 94.19 93 ALA A CA 1
ATOM 696 C C . ALA A 1 93 ? 9.607 7.475 -25.359 1.00 94.19 93 ALA A C 1
ATOM 698 O O . ALA A 1 93 ? 8.820 7.071 -24.499 1.00 94.19 93 ALA A O 1
ATOM 699 N N . ASP A 1 94 ? 10.929 7.432 -25.177 1.00 89.94 94 ASP A N 1
ATOM 700 C CA . ASP A 1 94 ? 11.550 6.946 -23.943 1.00 89.94 94 ASP A CA 1
ATOM 701 C C . ASP A 1 94 ? 11.231 7.857 -22.750 1.00 89.94 94 ASP A C 1
ATOM 703 O O . ASP A 1 94 ? 10.899 7.361 -21.670 1.00 89.94 94 ASP A O 1
ATOM 707 N N . GLN A 1 95 ? 11.264 9.181 -22.935 1.00 89.50 95 GLN A N 1
ATOM 708 C CA . GLN A 1 95 ? 10.867 10.135 -21.897 1.00 89.50 95 GLN A CA 1
ATOM 709 C C . GLN A 1 95 ? 9.400 9.963 -21.494 1.00 89.50 95 GLN A C 1
ATOM 711 O O . GLN A 1 95 ? 9.103 9.898 -20.301 1.00 89.50 95 GLN A O 1
ATOM 716 N N . GLU A 1 96 ? 8.487 9.826 -22.458 1.00 94.44 96 GLU A N 1
ATOM 717 C CA . GLU A 1 96 ? 7.076 9.561 -22.167 1.00 94.44 96 GLU A CA 1
ATOM 718 C C . GLU A 1 96 ? 6.890 8.257 -21.391 1.00 94.44 96 GLU A C 1
ATOM 720 O O . GLU A 1 96 ? 6.133 8.208 -20.421 1.00 94.44 96 GLU A O 1
ATOM 725 N N . LYS A 1 97 ? 7.584 7.188 -21.796 1.00 93.88 97 LYS A N 1
ATOM 726 C CA . LYS A 1 97 ? 7.522 5.898 -21.107 1.00 93.88 97 LYS A CA 1
ATOM 727 C C . LYS A 1 97 ? 8.015 6.021 -19.667 1.00 93.88 97 LYS A C 1
ATOM 729 O O . LYS A 1 97 ? 7.364 5.510 -18.759 1.00 93.88 97 LYS A O 1
ATOM 734 N N . MET A 1 98 ? 9.120 6.731 -19.448 1.00 90.31 98 MET A N 1
ATOM 735 C CA . MET A 1 98 ? 9.642 6.990 -18.106 1.00 90.31 98 MET A CA 1
ATOM 736 C C . MET A 1 98 ? 8.664 7.804 -17.258 1.00 90.31 98 MET A C 1
ATOM 738 O O . MET A 1 98 ? 8.429 7.448 -16.107 1.00 90.31 98 MET A O 1
ATOM 742 N N . GLN A 1 99 ? 8.032 8.837 -17.821 1.00 93.06 99 GLN A N 1
ATOM 743 C CA . GLN A 1 99 ? 7.012 9.615 -17.112 1.00 93.06 99 GLN A CA 1
ATOM 744 C C . GLN A 1 99 ? 5.794 8.769 -16.729 1.00 93.06 99 GLN A C 1
ATOM 746 O O . GLN A 1 99 ? 5.284 8.909 -15.621 1.00 93.06 99 GLN A O 1
ATOM 751 N N . ARG A 1 100 ? 5.336 7.874 -17.612 1.00 94.12 100 ARG A N 1
ATOM 752 C CA . ARG A 1 100 ? 4.226 6.955 -17.307 1.00 94.12 100 ARG A CA 1
ATOM 753 C C . ARG A 1 100 ? 4.582 6.014 -16.157 1.00 94.12 100 ARG A C 1
ATOM 755 O O . ARG A 1 100 ? 3.787 5.873 -15.240 1.00 94.12 100 ARG A O 1
ATOM 762 N N . LEU A 1 101 ? 5.789 5.446 -16.168 1.00 94.06 101 LEU A N 1
ATOM 763 C CA . LEU A 1 101 ? 6.268 4.571 -15.092 1.00 94.06 101 LEU A CA 1
ATOM 764 C C . LEU A 1 101 ? 6.408 5.305 -13.751 1.00 94.06 101 LEU A C 1
ATOM 766 O O . LEU A 1 101 ? 6.145 4.718 -12.706 1.00 94.06 101 LEU A O 1
ATOM 770 N N . ILE A 1 102 ? 6.835 6.571 -13.767 1.00 94.06 102 ILE A N 1
ATOM 771 C CA . ILE A 1 102 ? 6.908 7.397 -12.555 1.00 94.06 102 ILE A CA 1
ATOM 772 C C . ILE A 1 102 ? 5.500 7.641 -12.006 1.00 94.06 102 ILE A C 1
ATOM 774 O O . ILE A 1 102 ? 5.264 7.354 -10.837 1.00 94.06 102 ILE A O 1
ATOM 778 N N . LYS A 1 103 ? 4.555 8.068 -12.853 1.00 94.88 103 LYS A N 1
ATOM 779 C CA . LYS A 1 103 ? 3.159 8.284 -12.444 1.00 94.88 103 LYS A CA 1
ATOM 780 C C . LYS A 1 103 ? 2.512 7.017 -11.892 1.00 94.88 103 LYS A C 1
ATOM 782 O O . LYS A 1 103 ? 1.901 7.064 -10.836 1.00 94.88 103 LYS A O 1
ATOM 787 N N . GLU A 1 104 ? 2.703 5.877 -12.551 1.00 94.25 104 GLU A N 1
ATOM 788 C CA . GLU A 1 104 ? 2.175 4.591 -12.083 1.00 94.25 104 GLU A CA 1
ATOM 789 C C . GLU A 1 104 ? 2.746 4.207 -10.708 1.00 94.25 104 GLU A C 1
ATOM 791 O O . GLU A 1 104 ? 2.019 3.718 -9.843 1.00 94.25 104 GLU A O 1
ATOM 796 N N . LYS A 1 105 ? 4.035 4.479 -10.463 1.00 93.62 105 LYS A N 1
ATOM 797 C CA . LYS A 1 105 ? 4.645 4.276 -9.142 1.00 93.62 105 LYS A CA 1
ATOM 798 C C . LYS A 1 105 ? 4.086 5.223 -8.085 1.00 93.62 105 LYS A C 1
ATOM 800 O O . LYS A 1 105 ? 3.799 4.766 -6.984 1.00 93.62 105 LYS A O 1
ATOM 805 N N . GLU A 1 106 ? 3.921 6.503 -8.403 1.00 94.25 106 GLU A N 1
ATOM 806 C CA . GLU A 1 106 ? 3.338 7.497 -7.491 1.00 94.25 106 GLU A CA 1
ATOM 807 C C . GLU A 1 106 ? 1.877 7.157 -7.150 1.00 94.25 106 GLU A C 1
ATOM 809 O O . GLU A 1 106 ? 1.462 7.220 -5.990 1.00 94.25 106 GLU A O 1
ATOM 814 N N . GLU A 1 107 ? 1.096 6.721 -8.139 1.00 94.00 107 GLU A N 1
ATOM 815 C CA . GLU A 1 107 ? -0.277 6.249 -7.955 1.00 94.00 107 GLU A CA 1
ATOM 816 C C . GLU A 1 107 ? -0.316 4.987 -7.083 1.00 94.00 107 GLU A C 1
ATOM 818 O O . GLU A 1 107 ? -1.084 4.927 -6.122 1.00 94.00 107 GLU A O 1
ATOM 823 N N . ALA A 1 108 ? 0.559 4.010 -7.337 1.00 93.69 108 ALA A N 1
ATOM 824 C CA . ALA A 1 108 ? 0.662 2.807 -6.515 1.00 93.69 108 ALA A CA 1
ATOM 825 C C . ALA A 1 108 ? 1.087 3.118 -5.068 1.00 93.69 108 ALA A C 1
ATOM 827 O O . ALA A 1 108 ? 0.536 2.549 -4.123 1.00 93.69 108 ALA A O 1
ATOM 828 N N . GLU A 1 109 ? 2.035 4.036 -4.873 1.00 94.12 109 GLU A N 1
ATOM 829 C CA . GLU A 1 109 ? 2.504 4.446 -3.548 1.00 94.12 109 GLU A CA 1
ATOM 830 C C . GLU A 1 109 ? 1.423 5.215 -2.778 1.00 94.12 109 GLU A C 1
ATOM 832 O O . GLU A 1 109 ? 1.184 4.939 -1.599 1.00 94.12 109 GLU A O 1
ATOM 837 N N . SER A 1 110 ? 0.703 6.121 -3.445 1.00 93.69 110 SER A N 1
ATOM 838 C CA . SER A 1 110 ? -0.418 6.846 -2.837 1.00 93.69 110 SER A CA 1
ATOM 839 C C . SER A 1 110 ? -1.578 5.913 -2.470 1.00 93.69 110 SER A C 1
ATOM 841 O O . SER A 1 110 ? -2.112 6.010 -1.362 1.00 93.69 110 SER A O 1
ATOM 843 N N . ALA A 1 111 ? -1.911 4.943 -3.328 1.00 93.44 111 ALA A N 1
ATOM 844 C CA . ALA A 1 111 ? -2.903 3.914 -3.032 1.00 93.44 111 ALA A CA 1
ATOM 845 C C . ALA A 1 111 ? -2.473 3.039 -1.843 1.00 93.44 111 ALA A C 1
ATOM 847 O O . ALA A 1 111 ? -3.266 2.798 -0.930 1.00 93.44 111 ALA A O 1
ATOM 848 N N . ALA A 1 112 ? -1.206 2.615 -1.797 1.00 93.56 112 ALA A N 1
ATOM 849 C CA . ALA A 1 112 ? -0.667 1.844 -0.679 1.00 93.56 112 ALA A CA 1
ATOM 850 C C . ALA A 1 112 ? -0.701 2.635 0.639 1.00 93.56 112 ALA A C 1
ATOM 852 O O . ALA A 1 112 ? -1.008 2.071 1.692 1.00 93.56 112 ALA A O 1
ATOM 853 N N . LYS A 1 113 ? -0.427 3.944 0.593 1.00 94.19 113 LYS A N 1
ATOM 854 C CA . LYS A 1 113 ? -0.507 4.824 1.762 1.00 94.19 113 LYS A CA 1
ATOM 855 C C . LYS A 1 113 ? -1.943 4.966 2.270 1.00 94.19 113 LYS A C 1
ATOM 857 O O . LYS A 1 113 ? -2.180 4.768 3.456 1.00 94.19 113 LYS A O 1
ATOM 862 N N . LEU A 1 114 ? -2.907 5.192 1.375 1.00 93.50 114 LEU A N 1
ATOM 863 C CA . LEU A 1 114 ? -4.333 5.257 1.724 1.00 93.50 114 LEU A CA 1
ATOM 864 C C . LEU A 1 114 ? -4.839 3.961 2.374 1.00 93.50 114 LEU A C 1
ATOM 866 O O . LEU A 1 114 ? -5.639 4.009 3.310 1.00 93.50 114 LEU A O 1
ATOM 870 N N . LEU A 1 115 ? -4.374 2.800 1.901 1.00 90.25 115 LEU A N 1
ATOM 871 C CA . LEU A 1 115 ? -4.712 1.511 2.505 1.00 90.25 115 LEU A CA 1
ATOM 872 C C . LEU A 1 115 ? -4.139 1.375 3.921 1.00 90.25 115 LEU A C 1
ATOM 874 O O . LEU A 1 115 ? -4.879 0.995 4.828 1.00 90.25 115 LEU A O 1
ATOM 878 N N . LYS A 1 116 ? -2.869 1.746 4.127 1.00 91.12 116 LYS A N 1
ATOM 879 C CA . LYS A 1 116 ? -2.235 1.748 5.457 1.00 91.12 116 LYS A CA 1
ATOM 880 C C . LYS A 1 116 ? -2.938 2.693 6.431 1.00 91.12 116 LYS A C 1
ATOM 882 O O . LYS A 1 116 ? -3.225 2.303 7.560 1.00 91.12 116 LYS A O 1
ATOM 887 N N . ASP A 1 117 ? -3.271 3.904 5.992 1.00 92.19 117 ASP A N 1
ATOM 888 C CA . ASP A 1 117 ? -3.980 4.883 6.822 1.00 92.19 117 ASP A CA 1
ATOM 889 C C . ASP A 1 117 ? -5.376 4.368 7.211 1.00 92.19 117 ASP A C 1
ATOM 891 O O . ASP A 1 117 ? -5.810 4.493 8.359 1.00 92.19 117 ASP A O 1
ATOM 895 N N . ARG A 1 118 ? -6.076 3.711 6.277 1.00 89.88 118 ARG A N 1
ATOM 896 C CA . ARG A 1 118 ? -7.369 3.073 6.553 1.00 89.88 118 ARG A CA 1
ATOM 897 C C . ARG A 1 118 ? -7.247 1.923 7.554 1.00 89.88 118 ARG A C 1
ATOM 899 O O . ARG A 1 118 ? -8.130 1.778 8.398 1.00 89.88 118 ARG A O 1
ATOM 906 N N . GLU A 1 119 ? -6.195 1.116 7.466 1.00 89.56 119 GLU A N 1
ATOM 907 C CA . GLU A 1 119 ? -5.930 0.019 8.401 1.00 89.56 119 GLU A CA 1
ATOM 908 C C . GLU A 1 119 ? -5.654 0.544 9.816 1.00 89.56 119 GLU A C 1
ATOM 910 O O . GLU A 1 119 ? -6.284 0.089 10.771 1.00 89.56 119 GLU A O 1
ATOM 915 N N . LEU A 1 120 ? -4.823 1.583 9.949 1.00 92.19 120 LEU A N 1
ATOM 916 C CA . LEU A 1 120 ? -4.557 2.248 11.229 1.00 92.19 120 LEU A CA 1
ATOM 917 C C . LEU A 1 120 ? -5.840 2.782 11.883 1.00 92.19 120 LEU A C 1
ATOM 919 O O . LEU A 1 120 ? -6.074 2.550 13.069 1.00 92.19 120 LEU A O 1
ATOM 923 N N . LEU A 1 121 ? -6.719 3.422 11.105 1.00 92.00 121 LEU A N 1
ATOM 924 C CA . LEU A 1 121 ? -8.014 3.904 11.603 1.00 92.00 121 LEU A CA 1
ATOM 925 C C . LEU A 1 121 ? -8.942 2.770 12.066 1.00 92.00 121 LEU A C 1
ATOM 927 O O . LEU A 1 121 ? -9.785 2.980 12.943 1.00 92.00 121 LEU A O 1
ATOM 931 N N . LEU A 1 122 ? -8.850 1.584 11.461 1.00 90.06 122 LEU A N 1
ATOM 932 C CA . LEU A 1 122 ? -9.629 0.416 11.877 1.00 90.06 122 LEU A CA 1
ATOM 933 C C . LEU A 1 122 ? -9.087 -0.173 13.181 1.00 90.06 122 LEU A C 1
ATOM 935 O O . LEU A 1 122 ? -9.889 -0.465 14.068 1.00 90.06 122 LEU A O 1
ATOM 939 N N . ILE A 1 123 ? -7.762 -0.265 13.323 1.00 90.69 123 ILE A N 1
ATOM 940 C CA . ILE A 1 123 ? -7.095 -0.711 14.556 1.00 90.69 123 ILE A CA 1
ATOM 941 C C . ILE A 1 123 ? -7.453 0.218 15.721 1.00 90.69 123 ILE A C 1
ATOM 943 O O . ILE A 1 123 ? -7.854 -0.249 16.783 1.00 90.69 123 ILE A O 1
ATOM 947 N N . GLU A 1 124 ? -7.396 1.537 15.517 1.00 93.75 124 GLU A N 1
ATOM 948 C CA . GLU A 1 124 ? -7.741 2.509 16.561 1.00 93.75 124 GLU A CA 1
ATOM 949 C C . GLU A 1 124 ? -9.212 2.384 17.001 1.00 93.75 124 GLU A C 1
ATOM 951 O O . GLU A 1 124 ? -9.534 2.459 18.189 1.00 93.75 124 GLU A O 1
ATOM 956 N N . LYS A 1 125 ? -10.126 2.153 16.048 1.00 93.25 125 LYS A N 1
ATOM 957 C CA . LYS A 1 125 ? -11.547 1.917 16.350 1.00 93.25 125 LYS A CA 1
ATOM 958 C C . LYS A 1 125 ? -11.774 0.609 17.103 1.00 93.25 125 LYS A C 1
ATOM 960 O O . LYS A 1 125 ? -12.626 0.582 17.988 1.00 93.25 125 LYS A O 1
ATOM 965 N N . GLU A 1 126 ? -11.052 -0.454 16.755 1.00 91.88 126 GLU A N 1
ATOM 966 C CA . GLU A 1 126 ? -11.132 -1.731 17.470 1.00 91.88 126 GLU A CA 1
ATOM 967 C C . GLU A 1 126 ? -10.626 -1.576 18.906 1.00 91.88 126 GLU A C 1
ATOM 969 O O . GLU A 1 126 ? -11.310 -1.999 19.837 1.00 91.88 126 GLU A O 1
ATOM 974 N N . GLN A 1 127 ? -9.505 -0.878 19.100 1.00 93.62 127 GLN A N 1
ATOM 975 C CA . GLN A 1 127 ? -8.953 -0.626 20.428 1.00 93.62 127 GLN A CA 1
ATOM 976 C C . GLN A 1 127 ? -9.935 0.145 21.320 1.00 93.62 127 GLN A C 1
ATOM 978 O O . GLN A 1 127 ? -10.206 -0.278 22.440 1.00 93.62 127 GLN A O 1
ATOM 983 N N . LYS A 1 128 ? -10.558 1.210 20.798 1.00 94.81 128 LYS A N 1
ATOM 984 C CA . LYS A 1 128 ? -11.583 1.975 21.531 1.00 94.81 128 LYS A CA 1
ATOM 985 C C . LYS A 1 128 ? -12.762 1.104 21.971 1.00 94.81 128 LYS A C 1
ATOM 987 O O . LYS A 1 128 ? -13.221 1.218 23.103 1.00 94.81 128 LYS A O 1
ATOM 992 N N . LEU A 1 129 ? -13.239 0.214 21.100 1.00 93.56 129 LEU A N 1
ATOM 993 C CA . LEU A 1 129 ? -14.336 -0.697 21.438 1.00 93.56 129 LEU A CA 1
ATOM 994 C C . LEU A 1 129 ? -13.928 -1.741 22.488 1.00 93.56 129 LEU A C 1
ATOM 996 O O . LEU A 1 129 ? -14.753 -2.092 23.332 1.00 93.56 129 LEU A O 1
ATOM 1000 N N . ILE A 1 130 ? -12.679 -2.217 22.453 1.00 94.38 130 ILE A N 1
ATOM 1001 C CA . ILE A 1 130 ? -12.114 -3.113 23.474 1.00 94.38 130 ILE A CA 1
ATOM 1002 C C . ILE A 1 130 ? -12.030 -2.398 24.826 1.00 94.38 130 ILE A C 1
ATOM 1004 O O . ILE A 1 130 ? -12.441 -2.962 25.840 1.00 94.38 130 ILE A O 1
ATOM 1008 N N . ASP A 1 131 ? -11.551 -1.156 24.848 1.00 95.25 131 ASP A N 1
ATOM 1009 C CA . ASP A 1 131 ? -11.444 -0.367 26.074 1.00 95.25 131 ASP A CA 1
ATOM 1010 C C . ASP A 1 131 ? -12.830 -0.086 26.676 1.00 95.25 131 ASP A C 1
ATOM 1012 O O . ASP A 1 131 ? -13.042 -0.323 27.868 1.00 95.25 131 ASP A O 1
ATOM 1016 N N . GLU A 1 132 ? -13.809 0.308 25.850 1.00 95.12 132 GLU A N 1
ATOM 1017 C CA . GLU A 1 132 ? -15.217 0.447 26.256 1.00 95.12 132 GLU A CA 1
ATOM 1018 C C . GLU A 1 132 ? -15.766 -0.858 26.853 1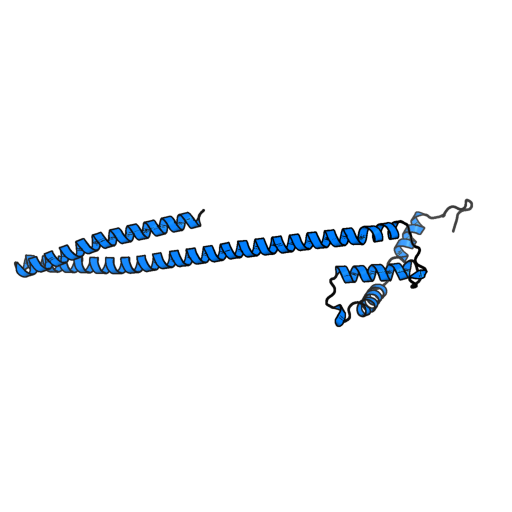.00 95.12 132 GLU A C 1
ATOM 1020 O O . GLU A 1 132 ? -16.383 -0.849 27.920 1.00 95.12 132 GLU A O 1
ATOM 1025 N N . ARG A 1 133 ? -15.510 -2.003 26.206 1.00 93.94 133 ARG A N 1
ATOM 1026 C CA . ARG A 1 133 ? -15.935 -3.319 26.704 1.00 93.94 133 ARG A CA 1
ATOM 1027 C C . ARG A 1 133 ? -15.321 -3.628 28.067 1.00 93.94 133 ARG A C 1
ATOM 1029 O O . ARG A 1 133 ? -16.020 -4.135 28.939 1.00 93.94 133 ARG A O 1
ATOM 1036 N N . ASN A 1 134 ? -14.037 -3.333 28.259 1.00 94.75 134 ASN A N 1
ATOM 1037 C CA . ASN A 1 134 ? -13.343 -3.576 29.522 1.00 94.75 134 ASN A CA 1
ATOM 1038 C C . ASN A 1 134 ? -13.932 -2.738 30.663 1.00 94.75 134 ASN A C 1
ATOM 1040 O O . ASN A 1 134 ? -14.069 -3.237 31.779 1.00 94.75 134 ASN A O 1
ATOM 1044 N N . VAL A 1 135 ? -14.307 -1.484 30.393 1.00 95.75 135 VAL A N 1
ATOM 1045 C CA . VAL A 1 135 ? -14.993 -0.629 31.372 1.00 95.75 135 VAL A CA 1
ATOM 1046 C C . VAL A 1 135 ? -16.367 -1.202 31.717 1.00 95.75 135 VAL A C 1
ATOM 1048 O O . VAL A 1 135 ? -16.646 -1.423 32.894 1.00 95.75 135 VAL A O 1
ATOM 1051 N N . LEU A 1 136 ? -17.182 -1.531 30.708 1.00 94.06 136 LEU A N 1
ATOM 1052 C CA . LEU A 1 136 ? -18.509 -2.123 30.915 1.00 94.06 136 LEU A CA 1
ATOM 1053 C C . LEU A 1 136 ? -18.440 -3.441 31.696 1.00 94.06 136 LEU A C 1
ATOM 1055 O O . LEU A 1 136 ? -19.272 -3.683 32.566 1.00 94.06 136 LEU A O 1
ATOM 1059 N N . GLN A 1 137 ? -17.432 -4.275 31.430 1.00 93.56 137 GLN A N 1
ATOM 1060 C CA . GLN A 1 137 ? -17.229 -5.531 32.147 1.00 93.56 137 GLN A CA 1
ATOM 1061 C C . GLN A 1 137 ? -16.900 -5.294 33.626 1.00 93.56 137 GLN A C 1
ATOM 1063 O O . GLN A 1 137 ? -17.486 -5.940 34.488 1.00 93.56 137 GLN A O 1
ATOM 1068 N N . ARG A 1 138 ? -16.028 -4.327 33.942 1.00 94.69 138 ARG A N 1
ATOM 1069 C CA . ARG A 1 138 ? -15.729 -3.966 35.340 1.00 94.69 138 ARG A CA 1
ATOM 1070 C C . ARG A 1 138 ? -16.964 -3.439 36.067 1.00 94.69 138 ARG A C 1
ATOM 1072 O O . ARG A 1 138 ? -17.172 -3.756 37.235 1.00 94.69 138 ARG A O 1
ATOM 1079 N N . GLU A 1 139 ? -17.781 -2.628 35.398 1.00 93.50 139 GLU A N 1
ATOM 1080 C CA . GLU A 1 139 ? -19.032 -2.136 35.980 1.00 93.50 139 GLU A CA 1
ATOM 1081 C C . GLU A 1 139 ? -20.049 -3.258 36.200 1.00 93.50 139 GLU A C 1
ATOM 1083 O O . GLU A 1 139 ? -20.751 -3.247 37.212 1.00 93.50 139 GLU A O 1
ATOM 1088 N N . LEU A 1 140 ? -20.094 -4.239 35.295 1.00 93.50 140 LEU A N 1
ATOM 1089 C CA . LEU A 1 140 ? -20.932 -5.429 35.424 1.00 93.50 140 LEU A CA 1
ATOM 1090 C C . LEU A 1 140 ? -20.500 -6.277 36.625 1.00 93.50 140 LEU A C 1
ATOM 1092 O O . LEU A 1 140 ? -21.345 -6.655 37.434 1.00 93.50 140 LEU A O 1
ATOM 1096 N N . ASP A 1 141 ? -19.196 -6.499 36.795 1.00 93.31 141 ASP A N 1
ATOM 1097 C CA . ASP A 1 141 ? -18.645 -7.231 37.939 1.00 93.31 141 ASP A CA 1
ATOM 1098 C C . ASP A 1 141 ? -18.949 -6.503 39.262 1.00 93.31 141 ASP A C 1
ATOM 1100 O O . ASP A 1 141 ? -19.308 -7.129 40.261 1.00 93.31 141 ASP A O 1
ATOM 1104 N N . ASN A 1 142 ? -18.868 -5.168 39.277 1.00 93.25 142 ASN A N 1
ATOM 1105 C CA . ASN A 1 142 ? -19.233 -4.362 40.445 1.00 93.25 142 ASN A CA 1
ATOM 1106 C C . ASN A 1 142 ? -20.735 -4.437 40.759 1.00 93.25 142 ASN A C 1
ATOM 1108 O O . ASN A 1 142 ? -21.109 -4.555 41.924 1.00 93.25 142 ASN A O 1
ATOM 1112 N N . ALA A 1 143 ? -21.599 -4.391 39.741 1.00 93.19 143 ALA A N 1
ATOM 1113 C CA . ALA A 1 143 ? -23.041 -4.542 39.924 1.00 93.19 143 ALA A CA 1
ATOM 1114 C C . ALA A 1 143 ? -23.412 -5.953 40.414 1.00 93.19 143 ALA A C 1
ATOM 1116 O O . ALA A 1 143 ? -24.299 -6.083 41.254 1.00 93.19 143 ALA A O 1
ATOM 1117 N N . SER A 1 144 ? -22.701 -6.990 39.952 1.00 93.44 144 SER A N 1
ATOM 1118 C CA . SER A 1 144 ? -22.851 -8.361 40.458 1.00 93.44 144 SER A CA 1
ATOM 1119 C C . SER A 1 144 ? -22.510 -8.445 41.944 1.00 93.44 144 SER A C 1
ATOM 1121 O O . SER A 1 144 ? -23.304 -8.963 42.719 1.00 93.44 144 SER A O 1
ATOM 1123 N N . LYS A 1 145 ? -21.390 -7.844 42.370 1.00 93.56 145 LYS A N 1
ATOM 1124 C CA . LYS A 1 145 ? -21.007 -7.800 43.792 1.00 93.56 145 LYS A CA 1
ATOM 1125 C C . LYS A 1 145 ? -22.046 -7.089 44.661 1.00 93.56 145 LYS A C 1
ATOM 1127 O O . LYS A 1 145 ? -22.334 -7.559 45.754 1.00 93.56 145 LYS A O 1
ATOM 1132 N N . MET A 1 146 ? -22.634 -5.986 44.180 1.00 92.00 146 MET A N 1
ATOM 1133 C CA . MET A 1 146 ? -23.725 -5.303 44.899 1.00 92.00 146 MET A CA 1
ATOM 1134 C C . MET A 1 146 ? -24.968 -6.189 45.046 1.00 92.00 146 MET A C 1
ATOM 1136 O O . MET A 1 146 ? -25.670 -6.104 46.051 1.00 92.00 146 MET A O 1
ATOM 1140 N N . LEU A 1 147 ? -25.247 -7.033 44.051 1.00 93.31 147 LEU A N 1
ATOM 1141 C CA . LEU A 1 147 ? -26.329 -8.014 44.105 1.00 93.31 147 LEU A CA 1
ATOM 1142 C C . LEU A 1 147 ? -26.053 -9.103 45.142 1.00 93.31 147 LEU A C 1
ATOM 1144 O O . LEU A 1 147 ? -26.933 -9.412 45.940 1.00 93.31 147 LEU A O 1
ATOM 1148 N N . ASP A 1 148 ? -24.833 -9.640 45.155 1.00 93.81 148 ASP A N 1
ATOM 1149 C CA . ASP A 1 148 ? -24.406 -10.661 46.115 1.00 93.81 148 ASP A CA 1
ATOM 1150 C C . ASP A 1 148 ? -24.450 -10.122 47.554 1.00 93.81 148 ASP A C 1
ATOM 1152 O O . ASP A 1 148 ? -24.940 -10.795 48.466 1.00 93.81 148 ASP A O 1
ATOM 1156 N N . GLU A 1 149 ? -24.012 -8.876 47.758 1.00 93.12 149 GLU A N 1
ATOM 1157 C CA . GLU A 1 149 ? -24.106 -8.177 49.043 1.00 93.12 149 GLU A CA 1
ATOM 1158 C C . GLU A 1 149 ? -25.568 -7.947 49.454 1.00 93.12 149 GLU A C 1
ATOM 1160 O O . GLU A 1 149 ? -25.945 -8.231 50.593 1.00 93.12 149 GLU A O 1
ATOM 1165 N N . GLY A 1 150 ? -26.414 -7.492 48.524 1.00 92.88 150 GLY A N 1
ATOM 1166 C CA . GLY A 1 150 ? -27.845 -7.308 48.763 1.00 92.88 150 GLY A CA 1
ATOM 1167 C C . GLY A 1 150 ? -28.552 -8.604 49.145 1.00 92.88 150 GLY A C 1
ATOM 1168 O O . GLY A 1 150 ? -29.314 -8.615 50.111 1.00 92.88 150 GLY A O 1
ATOM 1169 N N . ASN A 1 151 ? -28.253 -9.703 48.452 1.00 93.56 151 ASN A N 1
ATOM 1170 C CA . ASN A 1 151 ? -28.795 -11.026 48.760 1.00 93.56 151 ASN A CA 1
ATOM 1171 C C . ASN A 1 151 ? -28.320 -11.526 50.132 1.00 93.56 151 ASN A C 1
ATOM 1173 O O . ASN A 1 151 ? -29.143 -11.943 50.943 1.00 93.56 151 ASN A O 1
ATOM 1177 N N . SER A 1 152 ? -27.025 -11.397 50.437 1.00 94.12 152 SER A N 1
ATOM 1178 C CA . SER A 1 152 ? -26.465 -11.800 51.739 1.00 94.12 152 SER A CA 1
ATOM 1179 C C . SER A 1 152 ? -27.098 -11.020 52.897 1.00 94.12 152 SER A C 1
ATOM 1181 O O . SER A 1 152 ? -27.429 -11.578 53.946 1.00 94.12 152 SER A O 1
ATOM 1183 N N . ARG A 1 153 ? -27.309 -9.712 52.706 1.00 92.12 153 ARG A N 1
ATOM 1184 C CA . ARG A 1 153 ? -27.948 -8.841 53.699 1.00 92.12 153 ARG A CA 1
ATOM 1185 C C . ARG A 1 153 ? -29.433 -9.157 53.868 1.00 92.12 153 ARG A C 1
ATOM 1187 O O . ARG A 1 153 ? -29.928 -9.120 54.992 1.00 92.12 153 ARG A O 1
ATOM 1194 N N . LEU A 1 154 ? -30.126 -9.505 52.782 1.00 92.94 154 LEU A N 1
ATOM 1195 C CA . LEU A 1 154 ? -31.518 -9.945 52.825 1.00 92.94 154 LEU A CA 1
ATOM 1196 C C . LEU A 1 154 ? -31.659 -11.250 53.618 1.00 92.94 154 LEU A C 1
ATOM 1198 O O . LEU A 1 154 ? -32.516 -11.329 54.494 1.00 92.94 154 LEU A O 1
ATOM 1202 N N . GLU A 1 155 ? -30.803 -12.243 53.365 1.00 92.69 155 GLU A N 1
ATOM 1203 C CA . GLU A 1 155 ? -30.801 -13.515 54.102 1.00 92.69 155 GLU A CA 1
ATOM 1204 C C . GLU A 1 155 ? -30.612 -13.300 55.612 1.00 92.69 155 GLU A C 1
ATOM 1206 O O . GLU A 1 155 ? -31.383 -13.826 56.421 1.00 92.69 155 GLU A O 1
ATOM 1211 N N . ALA A 1 156 ? -29.648 -12.459 56.002 1.00 92.56 156 ALA A N 1
ATOM 1212 C CA . ALA A 1 156 ? -29.405 -12.119 57.404 1.00 92.56 156 ALA A CA 1
ATOM 1213 C C . ALA A 1 156 ? -30.588 -11.366 58.052 1.00 92.56 156 ALA A C 1
ATOM 1215 O O . ALA A 1 156 ? -30.977 -11.657 59.190 1.00 92.56 156 ALA A O 1
ATOM 1216 N N . ALA A 1 157 ? -31.191 -10.416 57.333 1.00 90.94 157 ALA A N 1
ATOM 1217 C CA . ALA A 1 157 ? -32.327 -9.631 57.816 1.00 90.94 157 ALA A CA 1
ATOM 1218 C C . ALA A 1 157 ? -33.603 -10.477 57.968 1.00 90.94 157 ALA A C 1
ATOM 1220 O O . ALA A 1 157 ? -34.355 -10.312 58.932 1.00 90.94 157 ALA A O 1
ATOM 12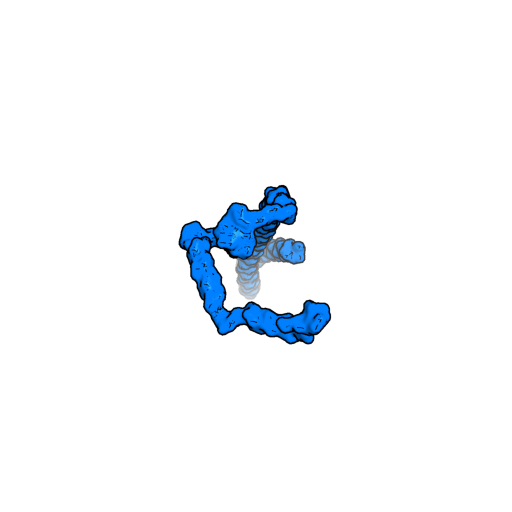21 N N . VAL A 1 158 ? -33.823 -11.437 57.063 1.00 91.56 158 VAL A N 1
ATOM 1222 C CA . VAL A 1 158 ? -34.922 -12.410 57.147 1.00 91.56 158 VAL A CA 1
ATOM 1223 C C . VAL A 1 158 ? -34.737 -13.339 58.349 1.00 91.56 158 VAL A C 1
ATOM 1225 O O . VAL A 1 158 ? -35.690 -13.551 59.101 1.00 91.56 158 VAL A O 1
ATOM 1228 N N . ALA A 1 159 ? -33.518 -13.837 58.588 1.00 92.31 159 ALA A N 1
ATOM 1229 C CA . ALA A 1 159 ? -33.215 -14.686 59.743 1.00 92.31 159 ALA A CA 1
ATOM 1230 C C . ALA A 1 159 ? -33.470 -13.975 61.087 1.00 92.31 159 ALA A C 1
ATOM 1232 O O . ALA A 1 159 ? -33.957 -14.582 62.040 1.00 92.31 159 ALA A O 1
ATOM 1233 N N . THR A 1 160 ? -33.178 -12.675 61.150 1.00 91.69 160 THR A N 1
ATOM 1234 C CA . THR A 1 160 ? -33.342 -11.832 62.348 1.00 91.69 160 THR A CA 1
ATOM 1235 C C . THR A 1 160 ? -34.712 -11.150 62.448 1.00 91.69 160 THR A C 1
ATOM 1237 O O . THR A 1 160 ? -34.999 -10.512 63.460 1.00 91.69 160 THR A O 1
ATOM 1240 N N . LYS A 1 161 ? -35.581 -11.306 61.436 1.00 90.81 161 LYS A N 1
ATOM 1241 C CA . LYS A 1 161 ? -36.892 -10.637 61.300 1.00 90.81 161 LYS A CA 1
ATOM 1242 C C . LYS A 1 161 ? -36.821 -9.103 61.383 1.00 90.81 161 LYS A C 1
ATOM 1244 O O . LYS A 1 161 ? -37.773 -8.461 61.830 1.00 90.81 161 LYS A O 1
ATOM 1249 N N . ASN A 1 162 ? -35.714 -8.504 60.942 1.00 91.06 162 ASN A N 1
ATOM 1250 C CA . ASN A 1 162 ? -35.571 -7.052 60.896 1.00 91.06 162 ASN A CA 1
ATOM 1251 C C . ASN A 1 162 ? -36.151 -6.484 59.591 1.00 91.06 162 ASN A C 1
ATOM 1253 O O . ASN A 1 162 ? -35.471 -6.419 58.568 1.00 91.06 162 ASN A O 1
ATOM 1257 N N . PHE A 1 163 ? -37.409 -6.040 59.633 1.00 88.06 163 PHE A N 1
ATOM 1258 C CA . PHE A 1 163 ? -38.116 -5.504 58.464 1.00 88.06 163 PHE A CA 1
ATOM 1259 C C . PHE A 1 163 ? -37.459 -4.259 57.844 1.00 88.06 163 PHE A C 1
ATOM 1261 O O . PHE A 1 163 ? -37.542 -4.089 56.631 1.00 88.06 163 PHE A O 1
ATOM 1268 N N . GLY A 1 164 ? -36.764 -3.431 58.634 1.00 89.06 164 GLY A N 1
ATOM 1269 C CA . GLY A 1 164 ? -36.052 -2.262 58.105 1.00 89.06 164 GLY A CA 1
ATOM 1270 C C . GLY A 1 164 ? -34.860 -2.650 57.226 1.00 89.06 164 GLY A C 1
ATOM 1271 O O . GLY A 1 164 ? -34.685 -2.110 56.136 1.00 89.06 164 GLY A O 1
ATOM 1272 N N . ASP A 1 165 ? -34.068 -3.639 57.652 1.00 88.31 165 ASP A N 1
ATOM 1273 C CA . ASP A 1 165 ? -32.940 -4.137 56.851 1.00 88.31 165 ASP A CA 1
ATOM 1274 C C . ASP A 1 165 ? -33.401 -4.933 55.617 1.00 88.31 165 ASP A C 1
ATOM 1276 O O . ASP A 1 165 ? -32.713 -4.915 54.594 1.00 88.31 165 ASP A O 1
ATOM 1280 N N . ILE A 1 166 ? -34.572 -5.585 55.675 1.00 90.38 166 ILE A N 1
ATOM 1281 C CA . ILE A 1 166 ? -35.192 -6.252 54.514 1.00 90.38 166 ILE A CA 1
ATOM 1282 C C . ILE A 1 166 ? -35.502 -5.233 53.410 1.00 90.38 166 ILE A C 1
ATOM 1284 O O . ILE A 1 166 ? -35.176 -5.477 52.247 1.00 90.38 166 ILE A O 1
ATOM 1288 N N . GLU A 1 167 ? -36.092 -4.087 53.760 1.00 90.81 167 GLU A N 1
ATOM 1289 C CA . GLU A 1 167 ? -36.424 -3.031 52.795 1.00 90.81 167 GLU A CA 1
ATOM 1290 C C . GLU A 1 167 ? -35.159 -2.440 52.151 1.00 90.81 167 GLU A C 1
ATOM 1292 O O . GLU A 1 167 ? -35.079 -2.305 50.927 1.00 90.81 167 GLU A O 1
ATOM 1297 N N . VAL A 1 168 ? -34.120 -2.178 52.952 1.00 90.00 168 VAL A N 1
ATOM 1298 C CA . VAL A 1 168 ? -32.820 -1.691 52.457 1.00 90.00 168 VAL A CA 1
ATOM 1299 C C . VAL A 1 168 ? -32.167 -2.701 51.507 1.00 90.00 168 VAL A C 1
ATOM 1301 O O . VAL A 1 168 ? -31.678 -2.319 50.441 1.00 90.00 168 VAL A O 1
ATOM 1304 N N . ALA A 1 169 ? -32.178 -3.990 51.854 1.00 91.75 169 ALA A N 1
ATOM 1305 C CA . ALA A 1 169 ? -31.625 -5.042 51.006 1.00 91.75 169 ALA A CA 1
ATOM 1306 C C . ALA A 1 169 ? -32.409 -5.195 49.689 1.00 91.75 169 ALA A C 1
ATOM 1308 O O . ALA A 1 169 ? -31.803 -5.291 48.620 1.00 91.75 169 ALA A O 1
ATOM 1309 N N . GLN A 1 170 ? -33.745 -5.130 49.731 1.00 91.44 170 GLN A N 1
ATOM 1310 C CA . GLN A 1 170 ? -34.584 -5.137 48.526 1.00 91.44 170 GLN A CA 1
ATOM 1311 C C . GLN A 1 170 ? -34.313 -3.940 47.610 1.00 91.44 170 GLN A C 1
ATOM 1313 O O . GLN A 1 170 ? -34.239 -4.115 46.391 1.00 91.44 170 GLN A O 1
ATOM 1318 N N . LEU A 1 171 ? -34.125 -2.739 48.165 1.00 91.56 171 LEU A N 1
ATOM 1319 C CA . LEU A 1 171 ? -33.756 -1.554 47.384 1.00 91.56 171 LEU A CA 1
ATOM 1320 C C . LEU A 1 171 ? -32.393 -1.728 46.701 1.00 91.56 171 LEU A C 1
ATOM 1322 O O . LEU A 1 171 ? -32.254 -1.383 45.524 1.00 91.56 171 LEU A O 1
ATOM 1326 N N . LEU A 1 172 ? -31.410 -2.306 47.402 1.00 92.00 172 LEU A N 1
ATOM 1327 C CA . LEU A 1 172 ? -30.080 -2.579 46.853 1.00 92.00 172 LEU A CA 1
ATOM 1328 C C . LEU A 1 172 ? -30.143 -3.587 45.695 1.00 92.00 172 LEU A C 1
ATOM 1330 O O . LEU A 1 172 ? -29.613 -3.318 44.617 1.00 92.00 172 LEU A O 1
ATOM 1334 N N . ILE A 1 173 ? -30.867 -4.696 45.879 1.00 93.69 173 ILE A N 1
ATOM 1335 C CA . ILE A 1 173 ? -31.102 -5.721 44.848 1.00 93.69 173 ILE A CA 1
ATOM 1336 C C . ILE A 1 173 ? -31.830 -5.118 43.640 1.00 93.69 173 ILE A C 1
ATOM 1338 O O . ILE A 1 173 ? -31.435 -5.333 42.493 1.00 93.69 173 ILE A O 1
ATOM 1342 N N . GLY A 1 174 ? -32.881 -4.327 43.875 1.00 92.00 174 GLY A N 1
ATOM 1343 C CA . GLY A 1 174 ? -33.645 -3.670 42.816 1.00 92.00 174 GLY A CA 1
ATOM 1344 C C . GLY A 1 174 ? -32.802 -2.683 42.003 1.00 92.00 174 GLY A C 1
ATOM 1345 O O . GLY A 1 174 ? -32.889 -2.659 40.773 1.00 92.00 174 GLY A O 1
ATOM 1346 N N . GLY A 1 175 ? -31.955 -1.894 42.671 1.00 91.50 175 GLY A N 1
ATOM 1347 C CA . GLY A 1 175 ? -31.011 -0.983 42.023 1.00 91.50 175 GLY A CA 1
ATOM 1348 C C . GLY A 1 175 ? -29.939 -1.718 41.214 1.00 91.50 175 GLY A C 1
ATOM 1349 O O . GLY A 1 175 ? -29.687 -1.366 40.059 1.00 91.50 175 GLY A O 1
ATOM 1350 N N . ALA A 1 176 ? -29.353 -2.771 41.787 1.00 93.25 176 ALA A N 1
ATOM 1351 C CA . ALA A 1 176 ? -28.338 -3.589 41.132 1.00 93.25 176 ALA A CA 1
ATOM 1352 C C . ALA A 1 176 ? -28.889 -4.319 39.892 1.00 93.25 176 ALA A C 1
ATOM 1354 O O . ALA A 1 176 ? -28.257 -4.276 38.837 1.00 93.25 176 ALA A O 1
ATOM 1355 N N . ASN A 1 177 ? -30.099 -4.888 39.966 1.00 93.38 177 ASN A N 1
ATOM 1356 C CA . ASN A 1 177 ? -30.769 -5.523 38.823 1.00 93.38 177 ASN A CA 1
ATOM 1357 C C . ASN A 1 177 ? -31.008 -4.540 37.667 1.00 93.38 177 ASN A C 1
ATOM 1359 O O . ASN A 1 177 ? -30.632 -4.824 36.531 1.00 93.38 177 ASN A O 1
ATOM 1363 N N . LYS A 1 178 ? -31.544 -3.342 37.953 1.00 94.19 178 LYS A N 1
ATOM 1364 C CA . LYS A 1 178 ? -31.727 -2.297 36.926 1.00 94.19 178 LYS A CA 1
ATOM 1365 C C . LYS A 1 178 ? -30.405 -1.916 36.258 1.00 94.19 178 LYS A C 1
ATOM 1367 O O . LYS A 1 178 ? -30.353 -1.729 35.042 1.00 94.19 178 LYS A O 1
ATOM 1372 N N . LYS A 1 179 ? -29.332 -1.802 37.047 1.00 93.75 179 LYS A N 1
ATOM 1373 C CA . LYS A 1 179 ? -27.998 -1.480 36.534 1.00 93.75 179 LYS A CA 1
ATOM 1374 C C . LYS A 1 179 ? -27.430 -2.616 35.677 1.00 93.75 179 LYS A C 1
ATOM 1376 O O . LYS A 1 179 ? -26.867 -2.339 34.622 1.00 93.75 179 LYS A O 1
ATOM 1381 N N . LEU A 1 180 ? -27.624 -3.876 36.071 1.00 93.50 180 LEU A N 1
ATOM 1382 C CA . LEU A 1 180 ? -27.212 -5.036 35.278 1.00 93.50 180 LEU A CA 1
ATOM 1383 C C . LEU A 1 180 ? -27.924 -5.115 33.929 1.00 93.50 180 LEU A C 1
ATOM 1385 O O . LEU A 1 180 ? -27.267 -5.386 32.926 1.00 93.50 180 LEU A O 1
ATOM 1389 N N . ASP A 1 181 ? -29.232 -4.870 33.878 1.00 93.00 181 ASP A N 1
ATOM 1390 C CA . ASP A 1 181 ? -29.982 -4.914 32.618 1.00 93.00 181 ASP A CA 1
ATOM 1391 C C . ASP A 1 181 ? -29.511 -3.827 31.640 1.00 93.00 181 ASP A C 1
ATOM 1393 O O . ASP A 1 181 ? -29.305 -4.089 30.447 1.00 93.00 181 ASP A O 1
ATOM 1397 N N . ALA A 1 182 ? -29.244 -2.621 32.153 1.00 94.25 182 ALA A N 1
ATOM 1398 C CA . ALA A 1 182 ? -28.662 -1.538 31.367 1.00 94.25 182 ALA A CA 1
ATOM 1399 C C . ALA A 1 182 ? -27.264 -1.907 30.833 1.00 94.25 182 ALA A C 1
ATOM 1401 O O . ALA A 1 182 ? -27.001 -1.765 29.636 1.00 94.25 182 ALA A O 1
ATOM 1402 N N . LEU A 1 183 ? -26.388 -2.441 31.691 1.00 94.12 183 LEU A N 1
ATOM 1403 C CA . LEU A 1 183 ? -25.026 -2.835 31.317 1.00 94.12 183 LEU A CA 1
ATOM 1404 C C . LEU A 1 183 ? -25.005 -3.990 30.310 1.00 94.12 183 LEU A C 1
ATOM 1406 O O . LEU A 1 183 ? -24.259 -3.933 29.335 1.00 94.12 183 LEU A O 1
ATOM 1410 N N . LYS A 1 184 ? -25.861 -5.007 30.478 1.00 92.94 184 LYS A N 1
ATOM 1411 C CA . LYS A 1 184 ? -26.010 -6.107 29.508 1.00 92.94 184 LYS A CA 1
ATOM 1412 C C . LYS A 1 184 ? -26.424 -5.588 28.132 1.00 92.94 184 LYS A C 1
ATOM 1414 O O . LYS A 1 184 ? -25.870 -6.017 27.121 1.00 92.94 184 LYS A O 1
ATOM 1419 N N . THR A 1 185 ? -27.352 -4.634 28.088 1.00 94.19 185 THR A N 1
ATOM 1420 C CA . THR A 1 185 ? -27.794 -4.008 26.833 1.00 94.19 185 THR A CA 1
ATOM 1421 C C . THR A 1 185 ? -26.646 -3.260 26.151 1.00 94.19 185 THR A C 1
ATOM 1423 O O . THR A 1 185 ? -26.416 -3.429 24.952 1.00 94.19 185 THR A O 1
ATOM 1426 N N . GLN A 1 186 ? -25.868 -2.487 26.914 1.00 94.19 186 GLN A N 1
ATOM 1427 C CA . GLN A 1 186 ? -24.698 -1.772 26.393 1.00 94.19 186 GLN A CA 1
ATOM 1428 C C . GLN A 1 186 ? -23.595 -2.723 25.905 1.00 94.19 186 GLN A C 1
ATOM 1430 O O . GLN A 1 186 ? -22.985 -2.479 24.863 1.00 94.19 186 GLN A O 1
ATOM 1435 N N . LEU A 1 187 ? -23.368 -3.835 26.606 1.00 93.31 187 LEU A N 1
ATOM 1436 C CA . LEU A 1 187 ? -22.361 -4.834 26.246 1.00 93.31 187 LEU A CA 1
ATOM 1437 C C . LEU A 1 187 ? -22.743 -5.604 24.971 1.00 93.31 187 LEU A C 1
ATOM 1439 O O . LEU A 1 187 ? -21.882 -5.876 24.126 1.00 93.31 187 LEU A O 1
ATOM 1443 N N . ASN A 1 188 ? -24.036 -5.883 24.785 1.00 93.56 188 ASN A N 1
ATOM 1444 C CA . ASN A 1 188 ? -24.570 -6.422 23.533 1.00 93.56 188 ASN A CA 1
ATOM 1445 C C . ASN A 1 188 ? -24.370 -5.434 22.376 1.00 93.56 188 ASN A C 1
ATOM 1447 O O . ASN A 1 188 ? -23.827 -5.812 21.339 1.00 93.56 188 ASN A O 1
ATOM 1451 N N . TYR A 1 189 ? -24.703 -4.156 22.575 1.00 94.81 189 TYR A N 1
ATOM 1452 C CA . TYR A 1 189 ? -24.505 -3.116 21.562 1.00 94.81 189 TYR A CA 1
ATOM 1453 C C . TYR A 1 189 ? -23.026 -2.933 21.173 1.00 94.81 189 TYR A C 1
ATOM 1455 O O . TYR A 1 189 ? -22.687 -2.853 19.988 1.00 94.81 189 TYR A O 1
ATOM 1463 N N . ASN A 1 190 ? -22.114 -2.922 22.149 1.00 95.12 190 ASN A N 1
ATOM 1464 C CA . ASN A 1 190 ? -20.673 -2.880 21.889 1.00 95.12 190 ASN A CA 1
ATOM 1465 C C . ASN A 1 190 ? -20.212 -4.122 21.096 1.00 95.12 190 ASN A C 1
ATOM 1467 O O . ASN A 1 190 ? -19.488 -3.993 20.105 1.00 95.12 190 ASN A O 1
ATOM 1471 N N . SER A 1 191 ? -20.709 -5.311 21.452 1.00 92.50 191 SER A N 1
ATOM 1472 C CA . SER A 1 191 ? -20.406 -6.560 20.737 1.00 92.50 191 SER A CA 1
ATOM 1473 C C . SER A 1 191 ? -20.914 -6.548 19.288 1.00 92.50 191 SER A C 1
ATOM 1475 O O . SER A 1 191 ? -20.220 -7.015 18.380 1.00 92.50 191 SER A O 1
ATOM 14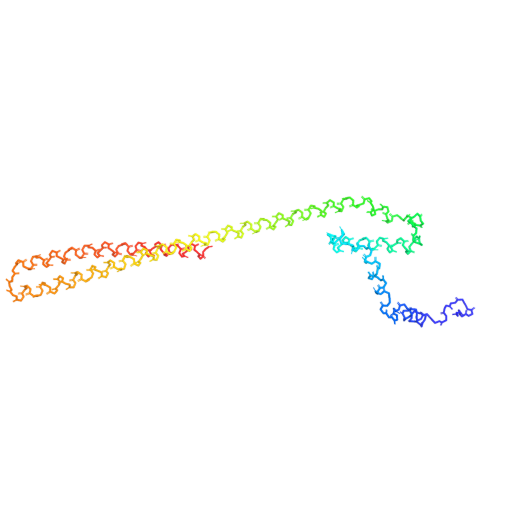77 N N . GLU A 1 192 ? -22.087 -5.969 19.028 1.00 94.25 192 GLU A N 1
ATOM 1478 C CA . GLU A 1 192 ? -22.600 -5.771 17.669 1.00 94.25 192 GLU A CA 1
ATOM 1479 C C . GLU A 1 192 ? -21.726 -4.813 16.855 1.00 94.25 192 GLU A C 1
ATOM 1481 O O . GLU A 1 192 ? -21.373 -5.132 15.715 1.00 94.25 192 GLU A O 1
ATOM 1486 N N . ARG A 1 193 ? -21.309 -3.678 17.436 1.00 93.94 193 ARG A N 1
ATOM 1487 C CA . ARG A 1 193 ? -20.382 -2.732 16.786 1.00 93.94 193 ARG A CA 1
ATOM 1488 C C . ARG A 1 193 ? -19.050 -3.395 16.443 1.00 93.94 193 ARG A C 1
ATOM 1490 O O . ARG A 1 193 ? -18.559 -3.216 15.328 1.00 93.94 193 ARG A O 1
ATOM 1497 N N . MET A 1 194 ? -18.512 -4.215 17.345 1.00 91.25 194 MET A N 1
ATOM 1498 C CA . MET A 1 194 ? -17.306 -5.012 17.101 1.00 91.25 194 MET A CA 1
ATOM 1499 C C . MET A 1 194 ? -17.483 -5.994 15.938 1.00 91.25 194 MET A C 1
ATOM 1501 O O . MET A 1 194 ? -16.646 -6.060 15.035 1.00 91.25 194 MET A O 1
ATOM 1505 N N . ASN A 1 195 ? -18.601 -6.718 15.896 1.00 90.50 195 ASN A N 1
ATOM 1506 C CA . ASN A 1 195 ? -18.896 -7.647 14.805 1.00 90.50 195 ASN A CA 1
ATOM 1507 C C . ASN A 1 195 ? -19.071 -6.933 13.457 1.00 90.50 195 ASN A C 1
ATOM 1509 O O . ASN A 1 195 ? -18.606 -7.426 12.427 1.00 90.50 195 ASN A O 1
ATOM 1513 N N . GLN A 1 196 ? -19.710 -5.762 13.443 1.00 91.06 196 GLN A N 1
ATOM 1514 C CA . GLN A 1 196 ? -19.832 -4.940 12.239 1.00 91.06 196 GLN A CA 1
ATOM 1515 C C . GLN A 1 196 ? -18.470 -4.428 11.758 1.00 91.06 196 GLN A C 1
ATOM 1517 O O . GLN A 1 196 ? -18.205 -4.457 10.554 1.00 91.06 196 GLN A O 1
ATOM 1522 N N . LEU A 1 197 ? -17.593 -4.004 12.674 1.00 89.06 197 LEU A N 1
ATOM 1523 C CA . LEU A 1 197 ? -16.239 -3.561 12.345 1.00 89.06 197 LEU A CA 1
ATOM 1524 C C . LEU A 1 197 ? -15.423 -4.705 11.726 1.00 89.06 197 LEU A C 1
ATOM 1526 O O . LEU A 1 197 ? -14.882 -4.549 10.634 1.00 89.06 197 LEU A O 1
ATOM 1530 N N . ARG A 1 198 ? -15.444 -5.895 12.335 1.00 85.25 198 ARG A N 1
ATOM 1531 C CA . ARG A 1 198 ? -14.750 -7.090 11.821 1.00 85.25 198 ARG A CA 1
ATOM 1532 C C . ARG A 1 198 ? -15.259 -7.546 10.454 1.00 85.25 198 ARG A C 1
ATOM 1534 O O . ARG A 1 198 ? -14.474 -8.000 9.624 1.00 85.25 198 ARG A O 1
ATOM 1541 N N . LYS A 1 199 ? -16.557 -7.390 10.172 1.00 86.50 199 LYS A N 1
ATOM 1542 C CA . LYS A 1 199 ? -17.119 -7.648 8.833 1.00 86.50 199 LYS A CA 1
ATOM 1543 C C . LYS A 1 199 ? -16.597 -6.668 7.777 1.00 86.50 199 LYS A C 1
ATOM 1545 O O . LYS A 1 199 ? -16.453 -7.069 6.628 1.00 86.50 199 LYS A O 1
ATOM 1550 N N . LYS A 1 200 ? -16.311 -5.415 8.150 1.00 80.06 200 LYS A N 1
ATOM 1551 C CA . LYS A 1 200 ? -15.724 -4.401 7.254 1.00 80.06 200 LYS A CA 1
ATOM 1552 C C . LYS A 1 200 ? -14.226 -4.596 7.011 1.00 80.06 200 LYS A C 1
ATOM 1554 O O . LYS A 1 200 ? -13.729 -4.059 6.036 1.00 80.06 200 LYS A O 1
ATOM 1559 N N . VAL A 1 201 ? -13.534 -5.326 7.887 1.00 72.12 201 VAL A N 1
ATOM 1560 C CA . VAL A 1 201 ? -12.114 -5.692 7.725 1.00 72.12 201 VAL A CA 1
ATOM 1561 C C . VAL A 1 201 ? -11.950 -6.886 6.772 1.00 72.12 201 VAL A C 1
ATOM 1563 O O . VAL A 1 201 ? -10.963 -6.968 6.056 1.00 72.12 201 VAL A O 1
ATOM 1566 N N . LYS A 1 202 ? -12.919 -7.813 6.738 1.00 62.59 202 LYS A N 1
ATOM 1567 C CA . LYS A 1 202 ? -12.885 -9.010 5.870 1.00 62.59 202 LYS A CA 1
ATOM 1568 C C . LYS A 1 202 ? -13.359 -8.781 4.424 1.00 62.59 202 LYS A C 1
ATOM 1570 O O . LYS A 1 202 ? -13.323 -9.727 3.642 1.00 62.59 202 LYS A O 1
ATOM 1575 N N . LYS A 1 203 ? -13.867 -7.591 4.097 1.00 51.12 203 LYS A N 1
ATOM 1576 C CA . LYS A 1 203 ? -14.33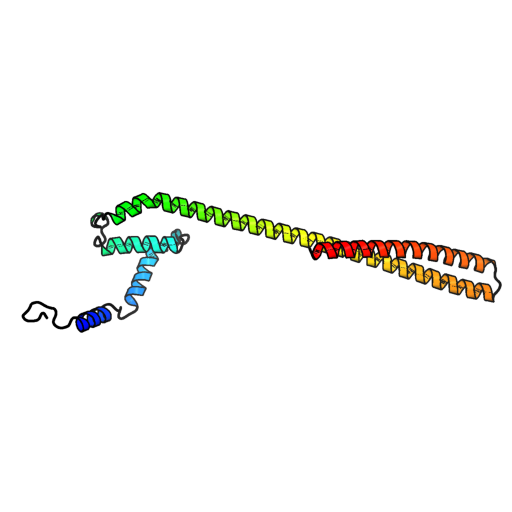7 -7.198 2.759 1.00 51.12 203 LYS A CA 1
ATOM 1577 C C . LYS A 1 203 ? -13.399 -6.159 2.176 1.00 51.12 203 LYS A C 1
ATOM 1579 O O . LYS A 1 203 ? -13.134 -6.267 0.965 1.00 51.12 203 LYS A O 1
#

pLDDT: mean 87.46, std 8.53, range [51.12, 95.75]

Foldseek 3Di:
DAPPVRHDPDPPVVVVVVVVVPPDPDCVVVVVVVVVLCVVCDPVNVPDDPVRSVVVVVVQVQCCVQVVRDPVSRDDDPVNVVCVVCVVVVVVVVVVVVVVVVVVVVVVVVVVVVVVVVVVVLVVVLVVLVVVLVVLVVQLVVLVVLLVVLVVQCVVCVVVVPPVSNVVSVVSNVVSVVSNVVSVVVNVVSVVVNVVSVVVVVD

Secondary structure (DSSP, 8-state):
-B-TTSSBS-HHHHHHHHHHHTS-SSTHHHHHHHHHHHTTS-GGGTTS-HHHHHHHHHHHHHHHHHSTT-GGGS---HHHHHHHHHHHHHHHHHHHHHHHHHHHHHHHHHHHHHHHHHHHHHHHHHHHHHHHHHHHHHHHHHHHHHHHHHHHHHHHHHHHT-HHHHHHHHHHHHHHHHHHHHHHHHHHHHHHHHHHHHHHH--

Radius of gyration: 44.77 Å; chains: 1; bounding box: 86×40×121 Å

Sequence (203 aa):
MKNSSGNTKFLILSKLVKSILSLSHGNADVERGFSENASLVTDDRSSLSNASINGLRATKDAVKFYGSGMVHEVPICKGLLDSVKDAHSRHHADQEKMQRLIKEKEEAESAAKLLKDRELLLIEKEQKLIDERNVLQRELDNASKMLDEGNSRLEAAVATKNFGDIEVAQLLIGGANKKLDALKTQLNYNSERMNQLRKKVKK